Protein AF-A0AAD6G294-F1 (afdb_monomer_lite)

Foldseek 3Di:
DVVVVLVVLLVLLVLLVVCLVVADLVPADDVQQQFQEEEEEEEQSRVSVCRNVLVNQVVCVVVVNGNHQAYEYEYEYADVVSCLSNVDPSNQVSCQDPRHHYAYEHADDPPPPDDDDDPQAFPDPDDDDDDDDDDDDDDDDTTGHDYDYRDDPLLVVLVVVLVVCVVVVTAYEYEYEHDPVVLVSNVVSVVVSVVVPRPSYDYYYDYDDD

Organism: NCBI:txid63821

Radius of gyration: 17.78 Å; chains: 1; bounding box: 51×39×44 Å

Structure (mmCIF, N/CA/C/O backbone):
data_AF-A0AAD6G294-F1
#
_entry.id   AF-A0AAD6G294-F1
#
loop_
_atom_site.group_PDB
_atom_site.id
_atom_site.type_symbol
_atom_site.label_atom_id
_atom_site.label_alt_id
_atom_site.label_comp_id
_atom_site.label_asym_id
_atom_site.label_entity_id
_atom_site.label_seq_id
_atom_site.pdbx_PDB_ins_code
_atom_site.Cartn_x
_atom_site.Cartn_y
_atom_site.Cartn_z
_atom_site.occupancy
_atom_site.B_iso_or_equiv
_atom_site.auth_seq_id
_atom_site.auth_comp_id
_atom_site.auth_asym_id
_atom_site.auth_atom_id
_atom_site.pdbx_PDB_model_num
ATOM 1 N N . MET A 1 1 ? 11.277 2.290 -27.234 1.00 54.94 1 MET A N 1
ATOM 2 C CA . MET A 1 1 ? 10.219 2.178 -26.198 1.00 54.94 1 MET A CA 1
ATOM 3 C C . MET A 1 1 ? 10.668 2.626 -24.802 1.00 54.94 1 MET A C 1
ATOM 5 O O . MET A 1 1 ? 9.826 3.075 -24.043 1.00 54.94 1 MET A O 1
ATOM 9 N N . THR A 1 2 ? 11.957 2.572 -24.446 1.00 60.69 2 THR A N 1
ATOM 10 C CA . THR A 1 2 ? 12.468 2.911 -23.097 1.00 60.69 2 THR A CA 1
ATOM 11 C C . THR A 1 2 ? 12.449 4.401 -22.732 1.00 60.69 2 THR A C 1
ATOM 13 O O . THR A 1 2 ? 12.231 4.726 -21.570 1.00 60.69 2 THR A O 1
ATOM 16 N N . ALA A 1 3 ? 12.631 5.313 -23.696 1.00 67.38 3 ALA A N 1
ATOM 17 C CA . ALA A 1 3 ? 12.628 6.756 -23.423 1.00 67.38 3 ALA A CA 1
ATOM 18 C C . ALA A 1 3 ? 11.248 7.281 -22.975 1.00 67.38 3 ALA A C 1
ATOM 20 O O . ALA A 1 3 ? 11.168 8.052 -22.027 1.00 67.38 3 ALA A O 1
ATOM 21 N N . GLY A 1 4 ? 10.160 6.813 -23.600 1.00 75.00 4 GLY A N 1
ATOM 22 C CA . GLY A 1 4 ? 8.796 7.222 -23.236 1.00 75.00 4 GLY A CA 1
ATOM 23 C C . GLY A 1 4 ? 8.390 6.773 -21.830 1.00 75.00 4 GLY A C 1
ATOM 24 O O . GLY A 1 4 ? 7.821 7.558 -21.078 1.00 75.00 4 GLY A O 1
ATOM 25 N N . LEU A 1 5 ? 8.763 5.548 -21.441 1.00 76.25 5 LEU A N 1
ATOM 26 C CA . LEU A 1 5 ? 8.503 5.028 -20.095 1.00 76.25 5 LEU A CA 1
ATOM 27 C C . LEU A 1 5 ? 9.252 5.829 -19.017 1.00 76.25 5 LEU A C 1
ATOM 29 O O . LEU A 1 5 ? 8.680 6.160 -17.987 1.00 76.25 5 LEU A O 1
ATOM 33 N N . ALA A 1 6 ? 10.508 6.202 -19.281 1.00 78.94 6 ALA A N 1
ATOM 34 C CA . ALA A 1 6 ? 11.290 7.025 -18.361 1.00 78.94 6 ALA A CA 1
ATOM 35 C C . ALA A 1 6 ? 10.676 8.416 -18.145 1.00 78.94 6 ALA A C 1
ATOM 37 O O . ALA A 1 6 ? 10.626 8.899 -17.017 1.00 78.94 6 ALA A O 1
ATOM 38 N N . VAL A 1 7 ? 10.193 9.055 -19.216 1.00 82.94 7 VAL A N 1
ATOM 39 C CA . VAL A 1 7 ? 9.513 10.357 -19.130 1.00 82.94 7 VAL A CA 1
ATOM 40 C C . VAL A 1 7 ? 8.222 10.244 -18.320 1.00 82.94 7 VAL A C 1
ATOM 42 O O . VAL A 1 7 ? 7.964 11.097 -17.474 1.00 82.94 7 VAL A O 1
ATOM 45 N N . PHE A 1 8 ? 7.446 9.176 -18.523 1.00 84.50 8 PHE A N 1
ATOM 46 C CA . PHE A 1 8 ? 6.240 8.911 -17.739 1.00 84.50 8 PHE A CA 1
ATOM 47 C C . PHE A 1 8 ? 6.546 8.759 -16.241 1.00 84.50 8 PHE A C 1
ATOM 49 O O . PHE A 1 8 ? 5.938 9.441 -15.423 1.00 84.50 8 PHE A O 1
ATOM 56 N N . GLU A 1 9 ? 7.544 7.952 -15.871 1.00 84.94 9 GLU A N 1
ATOM 57 C CA . GLU A 1 9 ? 7.965 7.767 -14.471 1.00 84.94 9 GLU A CA 1
ATOM 58 C C . GLU A 1 9 ? 8.435 9.078 -13.816 1.00 84.94 9 GLU A C 1
ATOM 60 O O . GLU A 1 9 ? 8.116 9.343 -12.659 1.00 84.94 9 GLU A O 1
ATOM 65 N N . ILE A 1 10 ? 9.154 9.927 -14.557 1.00 84.88 10 ILE A N 1
ATOM 66 C CA . ILE A 1 10 ? 9.576 11.253 -14.078 1.00 84.88 10 ILE A CA 1
ATOM 67 C C . ILE A 1 10 ? 8.367 12.173 -13.871 1.00 84.88 10 ILE A C 1
ATOM 69 O O . ILE A 1 10 ? 8.326 12.922 -12.895 1.00 84.88 10 ILE A O 1
ATOM 73 N N . ASN A 1 11 ? 7.376 12.131 -14.764 1.00 86.50 11 ASN A N 1
ATOM 74 C CA . ASN A 1 11 ? 6.142 12.896 -14.591 1.00 86.50 11 ASN A CA 1
ATOM 75 C C . ASN A 1 11 ? 5.360 12.418 -13.363 1.00 86.50 11 ASN A C 1
ATOM 77 O O . ASN A 1 11 ? 4.871 13.252 -12.607 1.00 86.50 11 ASN A O 1
ATOM 81 N N . VAL A 1 12 ? 5.327 11.109 -13.103 1.00 86.56 12 VAL A N 1
ATOM 82 C CA . VAL A 1 12 ? 4.748 10.556 -11.869 1.00 86.56 12 VAL A CA 1
ATOM 83 C C . VAL A 1 12 ? 5.500 11.048 -10.634 1.00 86.56 12 VAL A C 1
ATOM 85 O O . VAL A 1 12 ? 4.862 11.473 -9.678 1.00 86.56 12 VAL A O 1
ATOM 88 N N . ALA A 1 13 ? 6.834 11.082 -10.651 1.00 87.00 13 ALA A N 1
ATOM 89 C CA . ALA A 1 13 ? 7.617 11.627 -9.539 1.00 87.00 13 ALA A CA 1
ATOM 90 C C . ALA A 1 13 ? 7.281 13.104 -9.260 1.00 87.00 13 ALA A C 1
ATOM 92 O O . ALA A 1 13 ? 7.081 13.495 -8.112 1.00 87.00 13 ALA A O 1
ATOM 93 N N . LYS A 1 14 ? 7.155 13.924 -10.314 1.00 87.25 14 LYS A N 1
ATOM 94 C CA . LYS A 1 14 ? 6.699 15.318 -10.186 1.00 87.25 14 LYS A CA 1
ATOM 95 C C . LYS A 1 14 ? 5.285 15.394 -9.618 1.00 87.25 14 LYS A C 1
ATOM 97 O O . LYS A 1 14 ? 5.030 16.226 -8.755 1.00 87.25 14 LYS A O 1
ATOM 102 N N . GLN A 1 15 ? 4.389 14.520 -10.070 1.00 85.44 15 GLN A N 1
ATOM 103 C CA . GLN A 1 15 ? 3.009 14.483 -9.598 1.00 85.44 15 GLN A CA 1
ATOM 104 C C . GLN A 1 15 ? 2.914 14.086 -8.124 1.00 85.44 15 GLN A C 1
ATOM 106 O O . GLN A 1 15 ? 2.122 14.669 -7.397 1.00 85.44 15 GLN A O 1
ATOM 111 N N . ILE A 1 16 ? 3.747 13.150 -7.665 1.00 87.38 16 ILE A N 1
ATOM 112 C CA . ILE A 1 16 ? 3.869 12.788 -6.247 1.00 87.38 16 ILE A CA 1
ATOM 113 C C . ILE A 1 16 ? 4.264 14.014 -5.428 1.00 87.38 16 ILE A C 1
ATOM 115 O O . ILE A 1 16 ? 3.592 14.335 -4.455 1.00 87.38 16 ILE A O 1
ATOM 119 N N . VAL A 1 17 ? 5.300 14.745 -5.847 1.00 87.06 17 VAL A N 1
ATOM 120 C CA . VAL A 1 17 ? 5.731 15.969 -5.150 1.00 87.06 17 VAL A CA 1
ATOM 121 C C . VAL A 1 17 ? 4.615 17.017 -5.135 1.00 87.06 17 VAL A C 1
ATOM 123 O O . VAL A 1 17 ? 4.339 17.592 -4.086 1.00 87.06 17 VAL A O 1
ATOM 126 N N . LEU A 1 18 ? 3.927 17.225 -6.261 1.00 87.06 18 LEU A N 1
ATOM 127 C CA . LEU A 1 18 ? 2.796 18.151 -6.343 1.00 87.06 18 LEU A CA 1
ATOM 128 C C . LEU A 1 18 ? 1.630 17.731 -5.445 1.00 87.06 18 LEU A C 1
ATOM 130 O O . LEU A 1 18 ? 1.051 18.588 -4.784 1.00 87.06 18 LEU A O 1
ATOM 134 N N . CYS A 1 19 ? 1.299 16.441 -5.407 1.00 86.06 19 CYS A N 1
ATOM 135 C CA . CYS A 1 19 ? 0.266 15.894 -4.535 1.00 86.06 19 CYS A CA 1
ATOM 136 C C . CYS A 1 19 ? 0.625 16.133 -3.066 1.00 86.06 19 CYS A C 1
ATOM 138 O O . CYS A 1 19 ? -0.204 16.646 -2.332 1.00 86.06 19 CYS A O 1
ATOM 140 N N . ILE A 1 20 ? 1.875 15.892 -2.660 1.00 85.88 20 ILE A N 1
ATOM 141 C CA . ILE A 1 20 ? 2.347 16.160 -1.290 1.00 85.88 20 ILE A CA 1
ATOM 142 C C . ILE A 1 20 ? 2.233 17.646 -0.939 1.00 85.88 20 ILE A C 1
ATOM 144 O O . ILE A 1 20 ? 1.791 17.993 0.152 1.00 85.88 20 ILE A O 1
ATOM 148 N N . GLN A 1 21 ? 2.636 18.529 -1.853 1.00 85.56 21 GLN A N 1
ATOM 149 C CA . GLN A 1 21 ? 2.648 19.975 -1.616 1.00 85.56 21 GLN A CA 1
ATOM 150 C C . GLN A 1 21 ? 1.251 20.601 -1.589 1.00 85.56 21 GLN A C 1
ATOM 152 O O . GLN A 1 21 ? 1.045 21.581 -0.878 1.00 85.56 21 GLN A O 1
ATOM 157 N N . ASN A 1 22 ? 0.314 20.061 -2.370 1.00 83.88 22 ASN A N 1
ATOM 158 C CA . ASN A 1 22 ? -1.023 20.628 -2.561 1.00 83.88 22 ASN A CA 1
ATOM 159 C C . ASN A 1 22 ? -2.137 19.746 -1.981 1.00 83.88 22 ASN A C 1
ATOM 161 O O . ASN A 1 22 ? -3.297 19.941 -2.331 1.00 83.88 22 ASN A O 1
ATOM 165 N N . PHE A 1 23 ? -1.794 18.772 -1.135 1.00 83.31 23 PHE A N 1
ATOM 166 C CA . PHE A 1 23 ? -2.754 17.827 -0.578 1.00 83.31 23 PHE A CA 1
ATOM 167 C C . PHE A 1 23 ? -3.888 18.540 0.164 1.00 83.31 23 PHE A C 1
ATOM 169 O O . PHE A 1 23 ? -3.646 19.401 1.016 1.00 83.31 23 PHE A O 1
ATOM 176 N N . SER A 1 24 ? -5.125 18.134 -0.125 1.00 77.38 24 SER A N 1
ATOM 177 C CA . SER A 1 24 ? -6.305 18.495 0.647 1.00 77.38 24 SER A CA 1
ATOM 178 C C . SER A 1 24 ? -7.036 17.241 1.120 1.00 77.38 24 SER A C 1
ATOM 180 O O . SER A 1 24 ? -7.197 16.274 0.379 1.00 77.38 24 SER A O 1
ATOM 182 N N . SER A 1 25 ? -7.580 17.275 2.337 1.00 65.19 25 SER A N 1
ATOM 183 C CA . SER A 1 25 ? -8.323 16.157 2.941 1.00 65.19 25 SER A CA 1
ATOM 184 C C . SER A 1 25 ? -9.600 15.734 2.196 1.00 65.19 25 SER A C 1
ATOM 186 O O . SER A 1 25 ? -10.272 14.796 2.615 1.00 65.19 25 SER A O 1
ATOM 188 N N . LYS A 1 26 ? -9.960 16.413 1.098 1.00 61.78 26 LYS A N 1
ATOM 189 C CA . LYS A 1 26 ? -11.082 16.056 0.216 1.00 61.78 26 LYS A CA 1
ATOM 190 C C . LYS A 1 26 ? -10.677 15.194 -0.987 1.00 61.78 26 LYS A C 1
ATOM 192 O O . LYS A 1 26 ? -11.559 14.801 -1.745 1.00 61.78 26 LYS A O 1
ATOM 197 N N . ASP A 1 27 ? -9.391 14.897 -1.166 1.00 63.75 27 ASP A N 1
ATOM 198 C CA . ASP A 1 27 ? -8.854 14.330 -2.411 1.00 63.75 27 ASP A CA 1
ATOM 199 C C . ASP A 1 27 ? -8.860 12.785 -2.475 1.00 63.75 27 ASP A C 1
ATOM 201 O O . ASP A 1 27 ? -8.091 12.200 -3.235 1.00 63.75 27 ASP A O 1
ATOM 205 N N . HIS A 1 28 ? -9.713 12.096 -1.708 1.00 66.69 28 HIS A N 1
ATOM 206 C CA . HIS A 1 28 ? -9.826 10.631 -1.754 1.00 66.69 28 HIS A CA 1
ATOM 207 C C . HIS A 1 28 ? -11.287 10.158 -1.727 1.00 66.69 28 HIS A C 1
ATOM 209 O O . HIS A 1 28 ? -12.131 10.750 -1.051 1.00 66.69 28 HIS A O 1
ATOM 215 N N . THR A 1 29 ? -11.601 9.091 -2.466 1.00 71.44 29 THR A N 1
ATOM 216 C CA . THR A 1 29 ? -12.985 8.608 -2.630 1.00 71.44 29 THR A CA 1
ATOM 217 C C . THR A 1 29 ? -13.360 7.560 -1.599 1.00 71.44 29 THR A C 1
ATOM 219 O O . THR A 1 29 ? -14.482 7.577 -1.092 1.00 71.44 29 THR A O 1
ATOM 222 N N . GLU A 1 30 ? -12.420 6.689 -1.234 1.00 83.38 30 GLU A N 1
ATOM 223 C CA . GLU A 1 30 ? -12.730 5.544 -0.388 1.00 83.38 30 GLU A CA 1
ATOM 224 C C . GLU A 1 30 ? -12.598 5.871 1.103 1.00 83.38 30 GLU A C 1
ATOM 226 O O . GLU A 1 30 ? -11.716 6.633 1.524 1.00 83.38 30 GLU A O 1
ATOM 231 N N . PRO A 1 31 ? -13.463 5.309 1.962 1.00 87.81 31 PRO A N 1
ATOM 232 C CA . PRO A 1 31 ? -13.518 5.681 3.365 1.00 87.81 31 PRO A CA 1
ATOM 233 C C . PRO A 1 31 ? -12.493 4.905 4.214 1.00 87.81 31 PRO A C 1
ATOM 235 O O . PRO A 1 31 ? -12.820 4.429 5.301 1.00 87.81 31 PRO A O 1
ATOM 238 N N . LEU A 1 32 ? -11.240 4.804 3.751 1.00 90.62 32 LEU A N 1
ATOM 239 C CA . LEU A 1 32 ? -10.174 4.042 4.424 1.00 90.62 32 LEU A CA 1
ATOM 240 C C . LEU A 1 32 ? -9.863 4.544 5.842 1.00 90.62 32 LEU A C 1
ATOM 242 O O . LEU A 1 32 ? -9.449 3.781 6.708 1.00 90.62 32 LEU A O 1
ATOM 246 N N . HIS A 1 33 ? -10.140 5.815 6.130 1.00 89.31 33 HIS A N 1
ATOM 247 C CA . HIS A 1 33 ? -10.015 6.394 7.471 1.00 89.31 33 HIS A CA 1
ATOM 248 C C . HIS A 1 33 ? -10.952 5.758 8.519 1.00 89.31 33 HIS A C 1
ATOM 250 O O . HIS A 1 33 ? -10.891 6.123 9.691 1.00 89.31 33 HIS A O 1
ATOM 256 N N . ARG A 1 34 ? -11.878 4.872 8.124 1.00 92.75 34 ARG A N 1
ATOM 257 C CA . ARG A 1 34 ? -12.780 4.160 9.043 1.00 92.75 34 ARG A CA 1
ATOM 258 C C . ARG A 1 34 ? -12.176 2.886 9.623 1.00 92.75 34 ARG A C 1
ATOM 260 O O . ARG A 1 34 ? -12.727 2.400 10.605 1.00 92.75 34 ARG A O 1
ATOM 267 N N . PHE A 1 35 ? -11.109 2.366 9.021 1.00 95.88 35 PHE A N 1
ATOM 268 C CA . PHE A 1 35 ? -10.477 1.120 9.442 1.00 95.88 35 PHE A CA 1
ATOM 269 C C . PHE A 1 35 ? -9.282 1.393 10.342 1.00 95.88 35 PHE A C 1
ATOM 271 O O . PHE A 1 35 ? -8.572 2.387 10.162 1.00 95.88 35 PHE A O 1
ATOM 278 N N . ASP A 1 36 ? -9.043 0.483 11.281 1.00 96.25 36 ASP A N 1
ATOM 279 C CA . ASP A 1 36 ? -7.898 0.547 12.191 1.00 96.25 36 ASP A CA 1
ATOM 280 C C . ASP A 1 36 ? -6.590 0.254 11.445 1.00 96.25 36 ASP A C 1
ATOM 282 O O . ASP A 1 36 ? -5.570 0.898 11.690 1.00 96.25 36 ASP A O 1
ATOM 286 N N . THR A 1 37 ? -6.621 -0.693 10.502 1.00 96.25 37 THR A N 1
ATOM 287 C CA . THR A 1 37 ? -5.483 -1.044 9.646 1.00 96.25 37 THR A CA 1
ATOM 288 C C . THR A 1 37 ? -5.849 -0.863 8.181 1.00 96.25 37 THR A C 1
ATOM 290 O O . THR A 1 37 ? -6.842 -1.411 7.714 1.00 96.25 37 THR A O 1
ATOM 293 N N . ASN A 1 38 ? -5.023 -0.139 7.429 1.00 96.62 38 ASN A N 1
ATOM 294 C CA . ASN A 1 38 ? -5.162 -0.035 5.979 1.00 96.62 38 ASN A CA 1
ATOM 295 C C . ASN A 1 38 ? -4.038 -0.799 5.279 1.00 96.62 38 ASN A C 1
ATOM 297 O O . ASN A 1 38 ? -2.867 -0.436 5.398 1.00 96.62 38 ASN A O 1
ATOM 301 N N . LEU A 1 39 ? -4.395 -1.836 4.522 1.00 96.81 39 LEU A N 1
ATOM 302 C CA . LEU A 1 39 ? -3.487 -2.552 3.634 1.00 96.81 39 LEU A CA 1
ATOM 303 C C . LEU A 1 39 ? -3.608 -1.958 2.228 1.00 96.81 39 LEU A C 1
ATOM 305 O O . LEU A 1 39 ? -4.546 -2.253 1.488 1.00 96.81 39 LEU A O 1
ATOM 309 N N . ILE A 1 40 ? -2.651 -1.113 1.858 1.00 96.38 40 ILE A N 1
ATOM 310 C CA . ILE A 1 40 ? -2.630 -0.440 0.561 1.00 96.38 40 ILE A CA 1
ATOM 311 C C . ILE A 1 40 ? -1.642 -1.152 -0.351 1.00 96.38 40 ILE A C 1
ATOM 313 O O . ILE A 1 40 ? -0.450 -1.227 -0.059 1.00 96.38 40 ILE A O 1
ATOM 317 N N . VAL A 1 41 ? -2.119 -1.651 -1.483 1.00 95.50 41 VAL A N 1
ATOM 318 C CA . VAL A 1 41 ? -1.320 -2.443 -2.409 1.00 95.50 41 VAL A CA 1
ATOM 319 C C . VAL A 1 41 ? -1.299 -1.782 -3.767 1.00 95.50 41 VAL A C 1
ATOM 321 O O . VAL A 1 41 ? -2.328 -1.525 -4.387 1.00 95.50 41 VAL A O 1
ATOM 324 N N . VAL A 1 42 ? -0.095 -1.534 -4.263 1.00 95.19 42 VAL A N 1
ATOM 325 C CA . VAL A 1 42 ? 0.096 -0.776 -5.489 1.00 95.19 42 VAL A CA 1
ATOM 326 C C . VAL A 1 42 ? 1.079 -1.447 -6.436 1.00 95.19 42 VAL A C 1
ATOM 328 O O . VAL A 1 42 ? 2.121 -1.971 -6.038 1.00 95.19 42 VAL A O 1
ATOM 331 N N . GLY A 1 43 ? 0.751 -1.412 -7.724 1.00 92.62 43 GLY A N 1
ATOM 332 C CA . GLY A 1 43 ? 1.582 -1.906 -8.814 1.00 92.62 43 GLY A CA 1
ATOM 333 C C . GLY A 1 43 ? 2.173 -0.768 -9.643 1.00 92.62 43 GLY A C 1
ATOM 334 O O . GLY A 1 43 ? 1.457 0.125 -10.089 1.00 92.62 43 GLY A O 1
ATOM 335 N N . GLY A 1 44 ? 3.478 -0.809 -9.915 1.00 90.62 44 GLY A N 1
ATOM 336 C CA . GLY A 1 44 ? 4.139 0.148 -10.806 1.00 90.62 44 GLY A CA 1
ATOM 337 C C . GLY A 1 44 ? 4.008 1.592 -10.315 1.00 90.62 44 GLY A C 1
ATOM 338 O O . GLY A 1 44 ? 4.493 1.920 -9.238 1.00 90.62 44 GLY A O 1
ATOM 339 N N . THR A 1 45 ? 3.383 2.467 -11.106 1.00 90.50 45 THR A N 1
ATOM 340 C CA . THR A 1 45 ? 3.155 3.881 -10.752 1.00 90.50 45 THR A CA 1
ATOM 341 C C . THR A 1 45 ? 1.949 4.089 -9.835 1.00 90.50 45 THR A C 1
ATOM 343 O O . THR A 1 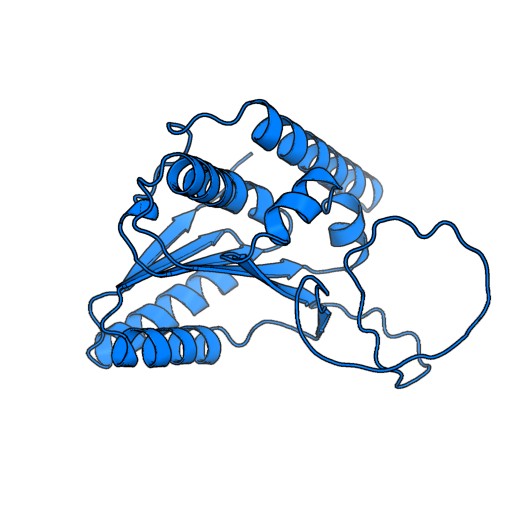45 ? 1.703 5.217 -9.419 1.00 90.50 45 THR A O 1
ATOM 346 N N . GLY A 1 46 ? 1.228 3.019 -9.475 1.00 90.31 46 GLY A N 1
ATOM 347 C CA . GLY A 1 46 ? 0.056 3.064 -8.597 1.00 90.31 46 GLY A CA 1
ATOM 348 C C . GLY A 1 46 ? 0.328 3.618 -7.197 1.00 90.31 46 GLY A C 1
ATOM 349 O O . GLY A 1 46 ? -0.610 3.947 -6.491 1.00 90.31 46 GLY A O 1
ATOM 350 N N . ILE A 1 47 ? 1.590 3.802 -6.793 1.00 91.31 47 ILE A N 1
ATOM 351 C CA . ILE A 1 47 ? 1.940 4.508 -5.549 1.00 91.31 47 ILE A CA 1
ATOM 352 C C . ILE A 1 47 ? 1.344 5.921 -5.473 1.00 91.31 47 ILE A C 1
ATOM 354 O O . ILE A 1 47 ? 1.049 6.402 -4.383 1.00 91.31 47 ILE A O 1
ATOM 358 N N . ALA A 1 48 ? 1.116 6.572 -6.619 1.00 89.94 48 ALA A N 1
ATOM 359 C CA . ALA A 1 48 ? 0.442 7.866 -6.665 1.00 89.94 48 ALA A CA 1
ATOM 360 C C . ALA A 1 48 ? -1.000 7.793 -6.124 1.00 89.94 48 ALA A C 1
ATOM 362 O O . ALA A 1 48 ? -1.449 8.749 -5.504 1.00 89.94 48 ALA A O 1
ATOM 363 N N . ALA A 1 49 ? -1.679 6.654 -6.297 1.00 88.75 49 ALA A N 1
ATOM 364 C CA . ALA A 1 49 ? -3.024 6.389 -5.784 1.00 88.75 49 ALA A CA 1
ATOM 365 C C . ALA A 1 49 ? -3.049 6.218 -4.260 1.00 88.75 49 ALA A C 1
ATOM 367 O O . ALA A 1 49 ? -3.964 6.664 -3.584 1.00 88.75 49 ALA A O 1
ATOM 368 N N . ALA A 1 50 ? -2.000 5.616 -3.695 1.00 92.12 50 ALA A N 1
ATOM 369 C CA . ALA A 1 50 ? -1.880 5.431 -2.249 1.00 92.12 50 ALA A CA 1
ATOM 370 C C . ALA A 1 50 ? -1.642 6.748 -1.496 1.00 92.12 50 ALA A C 1
ATOM 372 O O . ALA A 1 50 ? -1.960 6.863 -0.312 1.00 92.12 50 ALA A O 1
ATOM 373 N N . LEU A 1 51 ? -1.029 7.728 -2.162 1.00 92.00 51 LEU A N 1
ATOM 374 C CA . LEU A 1 51 ? -0.466 8.896 -1.501 1.00 92.00 51 LEU A CA 1
ATOM 375 C C . LEU A 1 51 ? -1.511 9.794 -0.817 1.00 92.00 51 LEU A C 1
ATOM 377 O O . LEU A 1 51 ? -1.265 10.151 0.335 1.00 92.00 51 LEU A O 1
ATOM 381 N N . PRO A 1 52 ? -2.676 10.113 -1.419 1.00 90.94 52 PRO A N 1
ATOM 382 C CA . PRO A 1 52 ? -3.726 10.865 -0.733 1.00 90.94 52 PRO A CA 1
ATOM 383 C C . PRO A 1 52 ? -4.192 10.202 0.568 1.00 90.94 52 PRO A C 1
ATOM 385 O O . PRO A 1 52 ? -4.363 10.884 1.573 1.00 90.94 52 PRO A O 1
ATOM 388 N N . TYR A 1 53 ? -4.326 8.873 0.590 1.00 92.25 53 TYR A N 1
ATOM 389 C CA . TYR A 1 53 ? -4.729 8.129 1.789 1.00 92.25 53 TYR A CA 1
ATOM 390 C C . TYR A 1 53 ? -3.668 8.181 2.889 1.00 92.25 53 TYR A C 1
ATOM 392 O O . TYR A 1 53 ? -3.986 8.377 4.062 1.00 92.25 53 TYR A O 1
ATOM 400 N N . ILE A 1 54 ? -2.396 8.049 2.508 1.00 94.19 54 ILE A N 1
ATOM 401 C CA . ILE A 1 54 ? -1.272 8.164 3.438 1.00 94.19 54 ILE A CA 1
ATOM 402 C C . ILE A 1 54 ? -1.203 9.582 4.021 1.00 94.19 54 ILE A C 1
ATOM 404 O O . ILE A 1 54 ? -1.075 9.749 5.231 1.00 94.19 54 ILE A O 1
ATOM 408 N N . LEU A 1 55 ? -1.314 10.609 3.178 1.00 93.19 55 LEU A N 1
ATOM 409 C CA . LEU A 1 55 ? -1.276 12.005 3.611 1.00 93.19 55 LEU A CA 1
ATOM 410 C C . LEU A 1 55 ? -2.472 12.364 4.503 1.00 93.19 55 LEU A C 1
ATOM 412 O O . LEU A 1 55 ? -2.276 13.032 5.517 1.00 93.19 55 LEU A O 1
ATOM 416 N N . ALA A 1 56 ? -3.672 11.8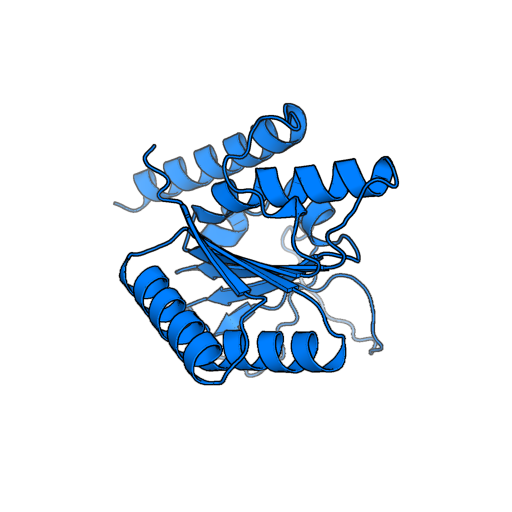64 4.188 1.00 91.62 56 ALA A N 1
ATOM 417 C CA . ALA A 1 56 ? -4.864 12.028 5.021 1.00 91.62 56 ALA A CA 1
ATOM 418 C C . ALA A 1 56 ? -4.655 11.448 6.427 1.00 91.62 56 ALA A C 1
ATOM 420 O O . ALA A 1 56 ? -4.991 12.094 7.419 1.00 91.62 56 ALA A O 1
ATOM 421 N N . HIS A 1 57 ? -4.054 10.256 6.517 1.00 92.62 57 HIS A N 1
ATOM 422 C CA . HIS A 1 57 ? -3.704 9.626 7.793 1.00 92.62 57 HIS A CA 1
ATOM 423 C C . HIS A 1 57 ? -2.721 10.479 8.598 1.00 92.62 57 HIS A C 1
ATOM 425 O O . HIS A 1 57 ? -2.962 10.737 9.775 1.00 92.62 57 HIS A O 1
ATOM 431 N N . LEU A 1 58 ? -1.657 10.982 7.965 1.00 92.50 58 LEU A N 1
ATOM 432 C CA . LEU A 1 58 ? -0.680 11.850 8.633 1.00 92.50 58 LEU A CA 1
ATOM 433 C C . LEU A 1 58 ? -1.289 13.183 9.090 1.00 92.50 58 LEU A C 1
ATOM 435 O O . LEU A 1 58 ? -0.940 13.697 10.153 1.00 92.50 58 LEU A O 1
ATOM 439 N N . GLU A 1 59 ? -2.199 13.766 8.309 1.00 91.44 59 GLU A N 1
ATOM 440 C CA . GLU A 1 59 ? -2.909 14.982 8.709 1.00 91.44 59 GLU A CA 1
ATOM 441 C C . GLU A 1 59 ? -3.843 14.721 9.902 1.00 91.44 59 GLU A C 1
ATOM 443 O O . GLU A 1 59 ? -3.874 15.521 10.840 1.00 91.44 59 GLU A O 1
ATOM 448 N N . ALA A 1 60 ? -4.566 13.597 9.897 1.00 90.00 60 ALA A N 1
ATOM 449 C CA . ALA A 1 60 ? -5.437 13.191 10.996 1.00 90.00 60 ALA A CA 1
ATOM 450 C C . ALA A 1 60 ? -4.647 12.880 12.278 1.00 90.00 60 ALA A C 1
ATOM 452 O O . ALA A 1 60 ? -5.082 13.262 13.365 1.00 90.00 60 ALA A O 1
ATOM 453 N N . ASP A 1 61 ? -3.474 12.250 12.163 1.00 90.44 61 ASP A N 1
ATOM 454 C CA . ASP A 1 61 ? -2.565 12.005 13.290 1.00 90.44 61 ASP A CA 1
ATOM 455 C C . ASP A 1 61 ? -2.097 13.325 13.919 1.00 90.44 61 ASP A C 1
ATOM 457 O O . ASP A 1 61 ? -2.240 13.533 15.122 1.00 90.44 61 ASP A O 1
ATOM 461 N N . ARG A 1 62 ? -1.678 14.296 13.095 1.00 90.50 62 ARG A N 1
ATOM 462 C CA . ARG A 1 62 ? -1.290 15.641 13.564 1.00 90.50 62 ARG A CA 1
ATOM 463 C C . ARG A 1 62 ? -2.419 16.401 14.260 1.00 90.50 62 ARG A C 1
ATOM 465 O O . ARG A 1 62 ? -2.136 17.266 15.089 1.00 90.50 62 ARG A O 1
ATOM 472 N N . LYS A 1 63 ? -3.675 16.124 13.901 1.00 90.25 63 LYS A N 1
ATOM 473 C CA . LYS A 1 63 ? -4.872 16.708 14.529 1.00 90.25 63 LYS A CA 1
ATOM 474 C C . LYS A 1 63 ? -5.380 15.899 15.726 1.00 90.25 63 LYS A C 1
ATOM 476 O O . LYS A 1 63 ? -6.320 16.341 16.377 1.00 90.25 63 LYS A O 1
ATOM 481 N N . SER A 1 64 ? -4.773 14.750 16.037 1.00 88.50 64 SER A N 1
ATOM 482 C CA . SER A 1 64 ? -5.270 13.786 17.032 1.00 88.50 64 SER A CA 1
ATOM 483 C C . SER A 1 64 ? -6.693 13.285 16.738 1.00 88.50 64 SER A C 1
ATOM 485 O O . SER A 1 64 ? -7.452 12.958 17.648 1.00 88.50 64 SER A O 1
ATOM 487 N N . GLU A 1 65 ? -7.056 13.216 15.458 1.00 88.06 65 GLU A N 1
ATOM 488 C CA . GLU A 1 65 ? -8.366 12.773 14.957 1.00 88.06 65 GLU A CA 1
ATOM 489 C C . GLU A 1 65 ? -8.277 11.414 14.242 1.00 88.06 65 GLU A C 1
ATOM 491 O O . GLU A 1 65 ? -9.257 10.945 13.655 1.00 88.06 65 GLU A O 1
ATOM 496 N N . ARG A 1 66 ? -7.100 10.772 14.266 1.00 84.50 66 ARG A N 1
ATOM 497 C CA . ARG A 1 66 ? -6.889 9.497 13.581 1.00 84.50 66 ARG A CA 1
ATOM 498 C C . ARG A 1 66 ? -7.742 8.384 14.188 1.00 84.50 66 ARG A C 1
ATOM 500 O O . ARG A 1 66 ? -7.817 8.219 15.405 1.00 84.50 66 ARG A O 1
ATOM 507 N N . LYS A 1 67 ? -8.350 7.596 13.305 1.00 86.94 67 LYS A N 1
ATOM 508 C CA . LYS A 1 67 ? -8.958 6.299 13.632 1.00 86.94 67 LYS A CA 1
ATOM 509 C C . LYS A 1 67 ? -8.091 5.153 13.133 1.00 86.94 67 LYS A C 1
ATOM 511 O O . LYS A 1 67 ? -7.886 4.188 13.853 1.00 86.94 67 LYS A O 1
ATOM 516 N N . THR A 1 68 ? -7.524 5.302 11.939 1.00 92.62 68 THR A N 1
ATOM 517 C CA . THR A 1 68 ? -6.484 4.408 11.440 1.00 92.62 68 THR A CA 1
ATOM 518 C C . THR A 1 68 ? -5.258 4.483 12.343 1.00 92.62 68 THR A C 1
ATOM 520 O O . THR A 1 68 ? -4.793 5.563 12.702 1.00 92.62 68 THR A O 1
ATOM 523 N N . LEU A 1 69 ? -4.755 3.316 12.726 1.00 92.12 69 LEU A N 1
ATOM 524 C CA . LEU A 1 69 ? -3.602 3.121 13.598 1.00 92.12 69 LEU A CA 1
ATOM 525 C C . LEU A 1 69 ? -2.359 2.732 12.797 1.00 92.12 69 LEU A C 1
ATOM 527 O O . LEU A 1 69 ? -1.251 3.116 13.161 1.00 92.12 69 LEU A O 1
ATOM 531 N N . LYS A 1 70 ? -2.545 1.969 11.715 1.00 94.12 70 LYS A N 1
ATOM 532 C CA . LYS A 1 70 ? -1.462 1.393 10.911 1.00 94.12 70 LYS A CA 1
ATOM 533 C C . LYS A 1 70 ? -1.808 1.458 9.427 1.00 94.12 70 LYS A C 1
ATOM 535 O O . LYS A 1 70 ? -2.920 1.121 9.019 1.00 94.12 70 LYS A O 1
ATOM 540 N N . ILE A 1 71 ? -0.825 1.822 8.611 1.00 95.81 71 ILE A N 1
ATOM 541 C CA . ILE A 1 71 ? -0.853 1.637 7.161 1.00 95.81 71 ILE A CA 1
ATOM 542 C C . ILE A 1 71 ? 0.247 0.647 6.787 1.00 95.81 71 ILE A C 1
ATOM 544 O O . ILE A 1 71 ? 1.421 0.870 7.075 1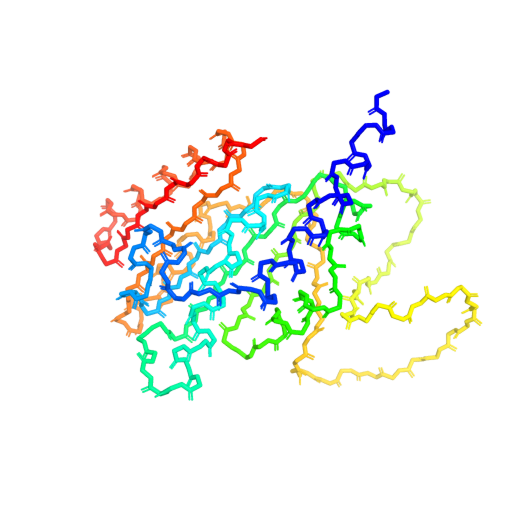.00 95.81 71 ILE A O 1
ATOM 548 N N . HIS A 1 72 ? -0.120 -0.429 6.097 1.00 95.75 72 HIS A N 1
ATOM 549 C CA . HIS A 1 72 ? 0.828 -1.316 5.438 1.00 95.75 72 HIS A CA 1
ATOM 550 C C . HIS A 1 72 ? 0.768 -1.072 3.929 1.00 95.75 72 HIS A C 1
ATOM 552 O O . HIS A 1 72 ? -0.196 -1.431 3.259 1.00 95.75 72 HIS A O 1
ATOM 558 N N . LEU A 1 73 ? 1.809 -0.446 3.390 1.00 96.19 73 LEU A N 1
ATOM 559 C CA . LEU A 1 73 ? 1.992 -0.227 1.964 1.00 96.19 73 LEU A CA 1
ATOM 560 C C . LEU A 1 73 ? 2.779 -1.388 1.343 1.00 96.19 73 LEU A C 1
ATOM 562 O O . LEU A 1 73 ? 3.954 -1.588 1.649 1.00 96.19 73 LEU A O 1
ATOM 566 N N . VAL A 1 74 ? 2.171 -2.102 0.401 1.00 95.50 74 VAL A N 1
ATOM 567 C CA . VAL A 1 74 ? 2.842 -3.108 -0.429 1.00 95.50 74 VAL A CA 1
ATOM 568 C C . VAL A 1 74 ? 3.008 -2.567 -1.840 1.00 95.50 74 VAL A C 1
ATOM 570 O O . VAL A 1 74 ? 2.042 -2.420 -2.585 1.00 95.50 74 VAL A O 1
ATOM 573 N N . TRP A 1 75 ? 4.247 -2.287 -2.237 1.00 95.19 75 TRP A N 1
ATOM 574 C CA . TRP A 1 75 ? 4.548 -1.715 -3.546 1.00 95.19 75 TRP A CA 1
ATOM 575 C C . TRP A 1 75 ? 5.265 -2.723 -4.442 1.00 95.19 75 TRP A C 1
ATOM 577 O O . TRP A 1 75 ? 6.447 -3.018 -4.272 1.00 95.19 75 TRP A O 1
ATOM 587 N N . SER A 1 76 ? 4.554 -3.255 -5.435 1.00 94.19 76 SER A N 1
ATOM 588 C CA . SER A 1 76 ? 5.123 -4.159 -6.432 1.00 94.19 76 SER A CA 1
ATOM 589 C C . SER A 1 76 ? 5.572 -3.399 -7.677 1.00 94.19 76 SER A C 1
ATOM 591 O O . SER A 1 76 ? 4.777 -2.771 -8.375 1.00 94.19 76 SER A O 1
ATOM 593 N N . ILE A 1 77 ? 6.856 -3.493 -8.004 1.00 92.44 77 ILE A N 1
ATOM 594 C CA . ILE A 1 77 ? 7.466 -2.876 -9.182 1.00 92.44 77 ILE A CA 1
ATOM 595 C C . ILE A 1 77 ? 8.074 -3.934 -10.100 1.00 92.44 77 ILE A C 1
ATOM 597 O O . ILE A 1 77 ? 8.437 -5.046 -9.699 1.00 92.44 77 ILE A O 1
ATOM 601 N N . ARG A 1 78 ? 8.221 -3.579 -11.378 1.00 88.12 78 ARG A N 1
ATOM 602 C CA . ARG A 1 78 ? 8.880 -4.464 -12.341 1.00 88.12 78 ARG A CA 1
ATOM 603 C C . ARG A 1 78 ? 10.396 -4.372 -12.283 1.00 88.12 78 ARG A C 1
ATOM 605 O O . ARG A 1 78 ? 11.040 -5.400 -12.411 1.00 88.12 78 ARG A O 1
ATOM 612 N N . GLN A 1 79 ? 10.957 -3.177 -12.115 1.00 86.69 79 GLN A N 1
ATOM 613 C CA . GLN A 1 79 ? 12.402 -2.937 -12.148 1.00 86.69 79 GLN A CA 1
ATOM 614 C C . GLN A 1 79 ? 12.795 -1.927 -11.069 1.00 86.69 79 GLN A C 1
ATOM 616 O O . GLN A 1 79 ? 12.095 -0.932 -10.887 1.00 86.69 79 GLN A O 1
ATOM 621 N N . ARG A 1 80 ? 13.956 -2.118 -10.428 1.00 87.44 80 ARG A N 1
ATOM 622 C CA . ARG A 1 80 ? 14.499 -1.174 -9.430 1.00 87.44 80 ARG A CA 1
ATOM 623 C C . ARG A 1 80 ? 14.679 0.243 -9.987 1.00 87.44 80 ARG A C 1
ATOM 625 O O . ARG A 1 80 ? 14.442 1.218 -9.286 1.00 87.44 80 ARG A O 1
ATOM 632 N N . GLN A 1 81 ? 15.025 0.373 -11.269 1.00 87.69 81 GLN A N 1
ATOM 633 C CA . GLN A 1 81 ? 15.217 1.680 -11.907 1.00 87.69 81 GLN A CA 1
ATOM 634 C C . GLN A 1 81 ? 13.970 2.578 -11.848 1.00 87.69 81 GLN A C 1
ATOM 636 O O . GLN A 1 81 ? 14.105 3.791 -11.680 1.00 87.69 81 GLN A O 1
ATOM 641 N N . MET A 1 82 ? 12.778 1.985 -11.971 1.00 87.44 82 MET A N 1
ATOM 642 C CA . MET A 1 82 ? 11.499 2.690 -11.849 1.00 87.44 82 MET A CA 1
ATOM 643 C C . MET A 1 82 ? 11.327 3.255 -10.440 1.00 87.44 82 MET A C 1
ATOM 645 O O . MET A 1 82 ? 10.983 4.424 -10.278 1.00 87.44 82 MET A O 1
ATOM 649 N N . PHE A 1 83 ? 11.628 2.444 -9.423 1.00 90.69 83 PHE A N 1
ATOM 650 C CA . PHE A 1 83 ? 11.584 2.884 -8.034 1.00 90.69 83 PHE A CA 1
ATOM 651 C C . PHE A 1 83 ? 12.484 4.090 -7.811 1.00 90.69 83 PHE A C 1
ATOM 653 O O . PHE A 1 83 ? 11.993 5.105 -7.349 1.00 90.69 83 PHE A O 1
ATOM 660 N N . TYR A 1 84 ? 13.753 4.053 -8.225 1.00 88.25 84 TYR A N 1
ATOM 661 C CA . TYR A 1 84 ? 14.661 5.187 -8.001 1.00 88.25 84 TYR A CA 1
ATOM 662 C C . TYR A 1 84 ? 14.229 6.487 -8.693 1.00 88.25 84 TYR A C 1
ATOM 664 O O . TYR A 1 84 ? 14.609 7.569 -8.251 1.00 88.25 84 TYR A O 1
ATOM 672 N N . ARG A 1 85 ? 13.437 6.402 -9.768 1.00 88.44 85 ARG A N 1
ATOM 673 C CA . ARG A 1 85 ? 12.883 7.581 -10.448 1.00 88.44 85 ARG A CA 1
ATOM 674 C C . ARG A 1 85 ? 11.688 8.171 -9.709 1.00 88.44 85 ARG A C 1
ATOM 676 O O . ARG A 1 85 ? 11.573 9.388 -9.645 1.00 88.44 85 ARG A O 1
ATOM 683 N N . ILE A 1 86 ? 10.817 7.315 -9.180 1.00 89.94 86 ILE A N 1
ATOM 684 C CA . ILE A 1 86 ? 9.555 7.706 -8.536 1.00 89.94 86 ILE A CA 1
ATOM 685 C C . ILE A 1 86 ? 9.754 8.029 -7.058 1.00 89.94 86 ILE A C 1
ATOM 687 O O . ILE A 1 86 ? 9.116 8.925 -6.517 1.00 89.94 86 ILE A O 1
ATOM 691 N N . PHE A 1 87 ? 10.641 7.296 -6.399 1.00 90.00 87 PHE A N 1
ATOM 692 C CA . PHE A 1 87 ? 10.932 7.439 -4.991 1.00 90.00 87 PHE A CA 1
ATOM 693 C C . PHE A 1 87 ? 11.629 8.779 -4.768 1.00 90.00 87 PHE A C 1
ATOM 695 O O . PHE A 1 87 ? 12.798 8.920 -5.117 1.00 90.00 87 PHE A O 1
ATOM 702 N N . THR A 1 88 ? 10.907 9.791 -4.271 1.00 88.44 88 THR A N 1
ATOM 703 C CA . THR A 1 88 ? 11.411 11.153 -4.005 1.00 88.44 88 THR A CA 1
ATOM 704 C C . THR A 1 88 ? 11.890 11.324 -2.550 1.00 88.44 88 THR A C 1
ATOM 706 O O . THR A 1 88 ? 11.731 10.407 -1.749 1.00 88.44 88 THR A O 1
ATOM 709 N N . ASN A 1 89 ? 12.566 12.432 -2.206 1.00 87.69 89 ASN A N 1
ATOM 710 C CA . ASN A 1 89 ? 12.976 12.673 -0.803 1.00 87.69 89 ASN A CA 1
ATOM 711 C C . ASN A 1 89 ? 11.737 12.891 0.075 1.00 87.69 89 ASN A C 1
ATOM 713 O O . ASN A 1 89 ? 11.657 12.409 1.198 1.00 87.69 89 ASN A O 1
ATOM 717 N N . GLU A 1 90 ? 10.758 13.586 -0.488 1.00 89.31 90 GLU A N 1
ATOM 718 C CA . GLU A 1 90 ? 9.456 13.867 0.090 1.00 89.31 90 GLU A CA 1
ATOM 719 C C . GLU A 1 90 ? 8.689 12.566 0.340 1.00 89.31 90 GLU A C 1
ATOM 721 O O . GLU A 1 90 ? 8.191 12.352 1.443 1.00 89.31 90 GLU A O 1
ATOM 726 N N . LEU A 1 91 ? 8.669 11.653 -0.642 1.00 90.31 91 LEU A N 1
ATOM 727 C CA . LEU A 1 91 ? 8.050 10.340 -0.462 1.00 90.31 91 LEU A CA 1
ATOM 728 C C . LEU A 1 91 ? 8.793 9.512 0.593 1.00 90.31 91 LEU A C 1
ATOM 730 O O . LEU A 1 91 ? 8.155 8.860 1.412 1.00 90.31 91 LEU A O 1
ATOM 734 N N . ALA A 1 92 ? 10.126 9.560 0.611 1.00 90.31 92 ALA A N 1
ATOM 735 C CA . ALA A 1 92 ? 10.922 8.860 1.613 1.00 90.31 92 ALA A CA 1
ATOM 736 C C . ALA A 1 92 ? 10.584 9.315 3.041 1.00 90.31 92 ALA A C 1
ATOM 738 O O . ALA A 1 92 ? 10.355 8.471 3.902 1.00 90.31 92 ALA A O 1
ATOM 739 N N . ALA A 1 93 ? 10.485 10.627 3.272 1.00 90.12 93 ALA A N 1
ATOM 740 C CA . ALA A 1 93 ? 10.134 11.181 4.577 1.00 90.12 93 ALA A CA 1
ATOM 741 C C . ALA A 1 93 ? 8.739 10.733 5.046 1.00 90.12 93 ALA A C 1
ATOM 743 O O . ALA A 1 93 ? 8.552 10.424 6.220 1.00 90.12 93 ALA A O 1
ATOM 744 N N . ILE A 1 94 ? 7.777 10.651 4.123 1.00 91.94 94 ILE A N 1
ATOM 745 C CA . ILE A 1 94 ? 6.428 10.151 4.408 1.00 91.94 94 ILE A CA 1
ATOM 746 C C . ILE A 1 94 ? 6.476 8.669 4.784 1.00 91.94 94 ILE A C 1
ATOM 748 O O . ILE A 1 94 ? 5.961 8.292 5.829 1.00 91.94 94 ILE A O 1
ATOM 752 N N . LEU A 1 95 ? 7.125 7.824 3.977 1.00 92.31 95 LEU A N 1
ATOM 753 C CA . LEU A 1 95 ? 7.148 6.373 4.210 1.00 92.31 95 LEU A CA 1
ATOM 754 C C . LEU A 1 95 ? 8.003 5.944 5.418 1.00 92.31 95 LEU A C 1
ATOM 756 O O . LEU A 1 95 ? 7.959 4.777 5.796 1.00 92.31 95 LEU A O 1
ATOM 760 N N . GLN A 1 96 ? 8.770 6.858 6.023 1.00 90.25 96 GLN A N 1
ATOM 761 C CA . GLN A 1 96 ? 9.488 6.638 7.288 1.00 90.25 96 GLN A CA 1
ATOM 762 C C . GLN A 1 96 ? 8.628 6.875 8.534 1.00 90.25 96 GLN A C 1
ATOM 764 O O . GLN A 1 96 ? 9.116 6.661 9.646 1.00 90.25 96 GLN A O 1
ATOM 769 N N . HIS A 1 97 ? 7.384 7.336 8.382 1.00 91.62 97 HIS A N 1
ATOM 770 C CA . HIS A 1 97 ? 6.502 7.546 9.524 1.00 91.62 97 HIS A CA 1
ATOM 771 C C . HIS A 1 97 ? 6.264 6.238 10.291 1.00 91.62 97 HIS A C 1
ATOM 773 O O . HIS A 1 97 ? 6.089 5.184 9.689 1.00 91.62 97 HIS A O 1
ATOM 779 N N . GLN A 1 98 ? 6.204 6.312 11.622 1.00 90.88 98 GLN A N 1
ATOM 780 C CA . GLN A 1 98 ? 6.109 5.136 12.500 1.00 90.88 98 GLN A CA 1
ATOM 781 C C . GLN A 1 98 ? 4.867 4.262 12.252 1.00 90.88 98 GLN A C 1
ATOM 783 O O . GLN A 1 98 ? 4.911 3.054 12.458 1.00 90.88 98 GLN A O 1
ATOM 788 N N . ASP A 1 99 ? 3.773 4.870 11.788 1.00 93.19 99 ASP A N 1
ATOM 789 C CA . ASP A 1 99 ? 2.523 4.158 11.492 1.00 93.19 99 ASP A CA 1
ATOM 790 C C . ASP A 1 99 ? 2.528 3.496 10.107 1.00 93.19 99 ASP A C 1
ATOM 792 O O . ASP A 1 99 ? 1.577 2.799 9.753 1.00 93.19 99 ASP A O 1
ATOM 796 N N . ILE A 1 100 ? 3.555 3.753 9.291 1.00 93.62 100 ILE A N 1
ATOM 797 C CA . ILE A 1 100 ? 3.623 3.312 7.901 1.00 93.62 100 ILE A CA 1
ATOM 798 C C . ILE A 1 100 ? 4.681 2.223 7.783 1.00 93.62 100 ILE A C 1
ATOM 800 O O . ILE A 1 100 ? 5.883 2.457 7.876 1.00 93.62 100 ILE A O 1
ATOM 804 N N . THR A 1 101 ? 4.226 1.007 7.511 1.00 93.25 101 THR A N 1
ATOM 805 C CA . THR A 1 101 ? 5.093 -0.111 7.134 1.00 93.25 101 THR A CA 1
ATOM 806 C C . THR A 1 101 ? 5.110 -0.223 5.617 1.00 93.25 101 THR A C 1
ATOM 808 O O . THR A 1 101 ? 4.054 -0.339 5.006 1.00 93.25 101 THR A O 1
ATOM 811 N N . THR A 1 102 ? 6.289 -0.200 4.991 1.00 93.44 102 THR A N 1
ATOM 812 C CA . THR A 1 102 ? 6.416 -0.311 3.528 1.00 93.44 102 THR A CA 1
ATOM 813 C C . THR A 1 102 ? 7.191 -1.564 3.129 1.00 93.44 102 THR A C 1
ATOM 815 O O . THR A 1 102 ? 8.354 -1.719 3.500 1.00 93.44 102 THR A O 1
ATOM 818 N N . SER A 1 103 ? 6.578 -2.404 2.297 1.00 92.56 103 SER A N 1
ATOM 819 C CA . SER A 1 103 ? 7.178 -3.607 1.710 1.00 92.56 103 SER A CA 1
ATOM 820 C C . SER A 1 103 ? 7.276 -3.455 0.192 1.00 92.56 103 SER A C 1
ATOM 822 O O . SER A 1 103 ? 6.255 -3.322 -0.484 1.00 92.56 103 SER A O 1
ATOM 824 N N . VAL A 1 104 ? 8.488 -3.488 -0.376 1.00 93.56 104 VAL A N 1
ATOM 825 C CA . VAL A 1 104 ? 8.688 -3.300 -1.826 1.00 93.56 104 VAL A CA 1
ATOM 826 C C . VAL A 1 104 ? 9.095 -4.601 -2.498 1.00 93.56 104 VAL A C 1
ATOM 828 O O . VAL A 1 104 ? 10.090 -5.215 -2.129 1.00 93.56 104 VAL A O 1
ATOM 831 N N . TYR A 1 105 ? 8.360 -5.001 -3.533 1.00 93.50 105 TYR A N 1
ATOM 832 C CA . TYR A 1 105 ? 8.588 -6.240 -4.277 1.00 93.50 105 TYR A CA 1
ATOM 833 C C . TYR A 1 105 ? 9.080 -5.944 -5.691 1.00 93.50 105 TYR A C 1
ATOM 835 O O . TYR A 1 105 ? 8.409 -5.238 -6.443 1.00 93.50 105 TYR A O 1
ATOM 843 N N . CYS A 1 106 ? 10.223 -6.506 -6.086 1.00 91.38 106 CYS A N 1
ATOM 844 C CA . CYS A 1 106 ? 10.780 -6.346 -7.429 1.00 91.38 106 CYS A CA 1
ATOM 845 C C . CYS A 1 106 ? 10.672 -7.652 -8.224 1.00 91.38 106 CYS A C 1
ATOM 847 O O . CYS A 1 106 ? 11.371 -8.630 -7.956 1.00 91.38 106 CYS A O 1
ATOM 849 N N . THR A 1 107 ? 9.814 -7.655 -9.246 1.00 85.69 107 THR A N 1
ATOM 850 C CA . THR A 1 107 ? 9.495 -8.876 -10.014 1.00 85.69 107 THR A CA 1
ATOM 851 C C . THR A 1 107 ? 10.550 -9.260 -11.050 1.00 85.69 107 THR A C 1
ATOM 853 O O . THR A 1 107 ? 10.646 -10.434 -11.405 1.00 85.69 107 THR A O 1
ATOM 856 N N . LYS A 1 108 ? 11.358 -8.308 -11.533 1.00 81.06 108 LYS A N 1
ATOM 857 C CA . LYS A 1 108 ? 12.563 -8.578 -12.324 1.00 81.06 108 LYS A CA 1
ATOM 858 C C . LYS A 1 108 ? 13.773 -8.205 -11.477 1.00 81.06 108 LYS A C 1
ATOM 860 O O . LYS A 1 108 ? 14.033 -7.024 -11.258 1.00 81.06 108 LYS A O 1
ATOM 865 N N . LEU A 1 109 ? 14.499 -9.207 -10.999 1.00 64.12 109 LEU A N 1
ATOM 866 C CA . LEU A 1 109 ? 15.866 -8.989 -10.547 1.00 64.12 109 LEU A CA 1
ATOM 867 C C . LEU A 1 109 ? 16.731 -8.880 -11.799 1.00 64.12 109 LEU A C 1
ATOM 869 O O . LEU A 1 109 ? 16.644 -9.732 -12.688 1.00 64.12 109 LEU A O 1
ATOM 873 N N . ASP A 1 110 ? 17.544 -7.836 -11.895 1.00 56.62 110 ASP A N 1
ATOM 874 C CA . ASP A 1 110 ? 18.645 -7.854 -12.846 1.00 56.62 110 ASP A CA 1
ATOM 875 C C . ASP A 1 110 ? 19.614 -8.929 -12.340 1.00 56.62 110 ASP A C 1
ATOM 877 O O . ASP A 1 110 ? 20.317 -8.733 -11.354 1.00 56.62 110 ASP A O 1
ATOM 881 N N . ILE A 1 111 ? 19.570 -10.123 -12.942 1.00 45.41 111 ILE A N 1
ATOM 882 C CA . ILE A 1 111 ? 20.513 -11.198 -12.629 1.00 45.41 111 ILE A CA 1
ATOM 883 C C . ILE A 1 111 ? 21.861 -10.775 -13.213 1.00 45.41 111 ILE A C 1
ATOM 885 O O . ILE A 1 111 ? 22.211 -11.130 -14.337 1.00 45.41 111 ILE A O 1
ATOM 889 N N . THR A 1 112 ? 22.624 -9.991 -12.464 1.00 43.50 112 THR A N 1
ATOM 890 C CA . THR A 1 112 ? 24.077 -10.007 -12.589 1.00 43.50 112 THR A CA 1
ATOM 891 C C . THR A 1 112 ? 24.560 -11.218 -11.794 1.00 43.50 112 THR A C 1
ATOM 893 O O . THR A 1 112 ? 24.311 -11.274 -10.589 1.00 43.50 112 THR A O 1
ATOM 896 N N . PRO A 1 113 ? 25.214 -12.222 -12.408 1.00 39.62 113 PRO A N 1
ATOM 897 C CA . PRO A 1 113 ? 25.812 -13.297 -11.640 1.00 39.62 113 PRO A CA 1
ATOM 898 C C . PRO A 1 113 ? 27.012 -12.728 -10.883 1.00 39.62 113 PRO A C 1
ATOM 900 O O . PRO A 1 113 ? 28.104 -12.660 -11.445 1.00 39.62 113 PRO A O 1
ATOM 903 N N . ARG A 1 114 ? 26.792 -12.284 -9.640 1.00 36.91 114 ARG A N 1
ATOM 904 C CA . ARG A 1 114 ? 27.745 -12.345 -8.524 1.00 36.91 114 ARG A CA 1
ATOM 905 C C . ARG A 1 114 ? 27.138 -11.824 -7.220 1.00 36.91 114 ARG A C 1
ATOM 907 O O . ARG A 1 114 ? 26.596 -10.731 -7.172 1.00 36.91 114 ARG A O 1
ATOM 914 N N . GLU A 1 115 ? 27.355 -12.667 -6.213 1.00 36.38 115 GLU A N 1
ATOM 915 C CA . GLU A 1 115 ? 27.423 -12.406 -4.774 1.00 36.38 115 GLU A CA 1
ATOM 916 C C . GLU A 1 115 ? 26.092 -12.304 -4.014 1.00 36.38 115 GLU A C 1
ATOM 918 O O . GLU A 1 115 ? 25.390 -11.301 -3.999 1.00 36.38 115 GLU A O 1
ATOM 923 N N . PHE A 1 116 ? 25.792 -13.415 -3.327 1.00 45.06 116 PHE A N 1
ATOM 924 C CA . PHE A 1 116 ? 25.220 -13.399 -1.986 1.00 45.06 116 PHE A CA 1
ATOM 925 C C . PHE A 1 116 ? 25.984 -12.365 -1.146 1.00 45.06 116 PHE A C 1
ATOM 927 O O . PHE A 1 116 ? 27.015 -12.686 -0.559 1.00 45.06 116 PHE A O 1
ATOM 934 N N . ASP A 1 117 ? 25.479 -11.144 -1.077 1.00 37.59 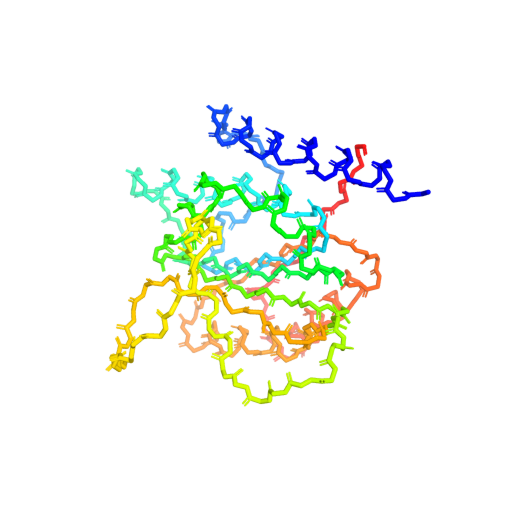117 ASP A N 1
ATOM 935 C CA . ASP A 1 117 ? 25.630 -10.344 0.125 1.00 37.59 117 ASP A CA 1
ATOM 936 C C . ASP A 1 117 ? 24.328 -9.591 0.392 1.00 37.59 117 ASP A C 1
ATOM 938 O O . ASP A 1 117 ? 23.543 -9.290 -0.511 1.00 37.59 117 ASP A O 1
ATOM 942 N N . SER A 1 118 ? 24.040 -9.412 1.671 1.00 48.94 118 SER A N 1
ATOM 943 C CA . SER A 1 118 ? 22.769 -8.902 2.169 1.00 48.94 118 SER A CA 1
ATOM 944 C C . SER A 1 118 ? 22.617 -7.418 1.831 1.00 48.94 118 SER A C 1
ATOM 946 O O . SER A 1 118 ? 23.042 -6.558 2.594 1.00 48.94 118 SER A O 1
ATOM 948 N N . ASP A 1 119 ? 21.985 -7.118 0.698 1.00 39.53 119 ASP A N 1
ATOM 949 C CA . ASP A 1 119 ? 21.616 -5.757 0.292 1.00 39.53 119 ASP A CA 1
ATOM 950 C C . ASP A 1 119 ? 20.411 -5.259 1.125 1.00 39.53 119 ASP A C 1
ATOM 952 O O . ASP A 1 119 ? 19.262 -5.228 0.671 1.00 39.53 119 ASP A O 1
ATOM 956 N N . ASP A 1 120 ? 20.660 -4.875 2.380 1.00 40.16 120 ASP A N 1
ATOM 957 C CA . ASP A 1 120 ? 19.781 -3.962 3.119 1.00 40.16 120 ASP A CA 1
ATOM 958 C C . ASP A 1 120 ? 19.957 -2.560 2.508 1.00 40.16 120 ASP A C 1
ATOM 960 O O . ASP A 1 120 ? 20.878 -1.812 2.835 1.00 40.16 120 ASP A O 1
ATOM 964 N N . CYS A 1 121 ? 19.089 -2.193 1.566 1.00 46.53 121 CYS A N 1
ATOM 965 C CA . CYS A 1 121 ? 19.063 -0.842 1.016 1.00 46.53 121 CYS A CA 1
ATOM 966 C C . CYS A 1 121 ? 18.377 0.116 2.003 1.00 46.53 121 CYS A C 1
ATOM 968 O O . CYS A 1 121 ? 17.159 0.290 2.017 1.00 46.53 121 CYS A O 1
ATOM 970 N N . VAL A 1 122 ? 19.200 0.751 2.835 1.00 48.44 122 VAL A N 1
ATOM 971 C CA . VAL A 1 122 ? 18.804 1.840 3.734 1.00 48.44 122 VAL A CA 1
ATOM 972 C C . VAL A 1 122 ? 18.145 2.963 2.924 1.00 48.44 122 VAL A C 1
ATOM 974 O O . VAL A 1 122 ? 18.619 3.318 1.843 1.00 48.44 122 VAL A O 1
ATOM 977 N N . LEU A 1 123 ? 17.061 3.550 3.442 1.00 54.16 123 LEU A N 1
ATOM 978 C CA . LEU A 1 123 ? 16.402 4.711 2.841 1.00 54.16 123 LEU A CA 1
ATOM 979 C C . LEU A 1 123 ? 17.319 5.941 2.958 1.00 54.16 123 LEU A C 1
ATOM 981 O O . LEU A 1 123 ? 17.194 6.762 3.862 1.00 54.16 123 LEU A O 1
ATOM 985 N N . SER A 1 124 ? 18.275 6.067 2.045 1.00 46.66 124 SER A N 1
ATOM 986 C CA . SER A 1 124 ? 19.052 7.285 1.862 1.00 46.66 124 SER A CA 1
ATOM 987 C C . SER A 1 124 ? 19.232 7.547 0.377 1.00 46.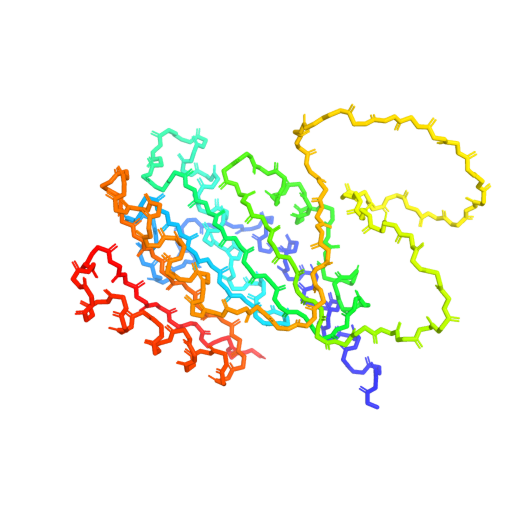66 124 SER A C 1
ATOM 989 O O . SER A 1 124 ? 19.773 6.737 -0.370 1.00 46.66 124 SER A O 1
ATOM 991 N N . LYS A 1 125 ? 18.777 8.719 -0.057 1.00 48.75 125 LYS A N 1
ATOM 992 C CA . LYS A 1 125 ? 18.963 9.230 -1.418 1.00 48.75 125 LYS A CA 1
ATOM 993 C C . LYS A 1 125 ? 20.352 9.799 -1.684 1.00 48.75 125 LYS A C 1
ATOM 995 O O . LYS A 1 125 ? 20.599 10.308 -2.775 1.00 48.75 125 LYS A O 1
ATOM 1000 N N . ASN A 1 126 ? 21.263 9.691 -0.723 1.00 41.97 126 ASN A N 1
ATOM 1001 C CA . ASN A 1 126 ? 22.606 10.232 -0.845 1.00 41.97 126 ASN A CA 1
ATOM 1002 C C . ASN A 1 126 ? 23.607 9.114 -1.147 1.00 41.97 126 ASN A C 1
ATOM 1004 O O . ASN A 1 126 ? 24.326 8.669 -0.260 1.00 41.97 126 ASN A O 1
ATOM 1008 N N . CYS A 1 127 ? 23.672 8.690 -2.409 1.00 36.53 127 CYS A N 1
ATOM 1009 C CA . CYS A 1 127 ? 24.844 8.014 -2.970 1.00 36.53 127 CYS A CA 1
ATOM 1010 C C . CYS A 1 127 ? 25.112 8.572 -4.375 1.00 36.53 127 CYS A C 1
ATOM 1012 O O . CYS A 1 127 ? 24.555 8.104 -5.367 1.00 36.53 127 CYS A O 1
ATOM 1014 N N . ALA A 1 128 ? 25.964 9.596 -4.450 1.00 31.52 128 ALA A N 1
ATOM 1015 C CA . ALA A 1 128 ? 26.861 9.747 -5.594 1.00 31.52 128 ALA A CA 1
ATOM 1016 C C . ALA A 1 128 ? 28.015 8.728 -5.430 1.00 31.52 128 ALA A C 1
ATOM 1018 O O . ALA A 1 128 ? 28.246 8.269 -4.309 1.00 31.52 128 ALA A O 1
ATOM 1019 N N . PRO A 1 129 ? 28.700 8.311 -6.509 1.00 35.56 129 PRO A N 1
ATOM 1020 C CA . PRO A 1 129 ? 29.553 7.135 -6.467 1.00 35.56 129 PRO A CA 1
ATOM 1021 C C . PRO A 1 129 ? 30.897 7.494 -5.841 1.00 35.56 129 PRO A C 1
ATOM 1023 O O . PRO A 1 129 ? 31.631 8.280 -6.421 1.00 35.56 129 PRO A O 1
ATOM 1026 N N . GLU A 1 130 ? 31.252 6.889 -4.711 1.00 27.23 130 GLU A N 1
ATOM 1027 C CA . GLU A 1 130 ? 32.656 6.638 -4.393 1.00 27.23 130 GLU A CA 1
ATOM 1028 C C . GLU A 1 130 ? 32.804 5.490 -3.389 1.00 27.23 130 GLU A C 1
ATOM 1030 O O . GLU A 1 130 ? 32.023 5.299 -2.460 1.00 27.23 130 GLU A O 1
ATOM 1035 N N . VAL A 1 131 ? 33.797 4.663 -3.683 1.00 33.34 131 VAL A N 1
ATOM 1036 C CA . VAL A 1 131 ? 34.158 3.403 -3.042 1.00 33.34 131 VAL A CA 1
ATOM 1037 C C . VAL A 1 131 ? 34.640 3.648 -1.607 1.00 33.34 131 VAL A C 1
ATOM 1039 O O . VAL A 1 131 ? 35.513 4.483 -1.413 1.00 33.34 131 VAL A O 1
ATOM 1042 N N . MET A 1 132 ? 34.161 2.869 -0.627 1.00 28.56 132 MET A N 1
ATOM 1043 C CA . MET A 1 132 ? 34.970 1.968 0.226 1.00 28.56 132 MET A CA 1
ATOM 1044 C C . MET A 1 132 ? 34.272 1.625 1.561 1.00 28.56 132 MET A C 1
ATOM 1046 O O . MET A 1 132 ? 33.742 2.471 2.269 1.00 28.56 132 MET A O 1
ATOM 1050 N N . SER A 1 133 ? 34.314 0.327 1.864 1.00 37.78 133 SER A N 1
ATOM 1051 C CA . SER A 1 133 ? 33.852 -0.405 3.052 1.00 37.78 133 SER A CA 1
ATOM 1052 C C . SER A 1 133 ? 34.239 0.200 4.409 1.00 37.78 133 SER A C 1
ATOM 1054 O O . SER A 1 133 ? 35.386 0.605 4.564 1.00 37.78 133 SER A O 1
ATOM 1056 N N . THR A 1 134 ? 33.356 0.115 5.421 1.00 24.77 134 THR A N 1
ATOM 1057 C CA . THR A 1 134 ? 33.676 -0.366 6.792 1.00 24.77 134 THR A CA 1
ATOM 1058 C C . THR A 1 134 ? 32.385 -0.748 7.553 1.00 24.77 134 THR A C 1
ATOM 1060 O O . THR A 1 134 ? 31.381 -0.048 7.488 1.00 24.77 134 THR A O 1
ATOM 1063 N N . ARG A 1 135 ? 32.421 -1.880 8.271 1.00 42.16 135 ARG A N 1
ATOM 1064 C CA . ARG A 1 135 ? 31.327 -2.527 9.034 1.00 42.16 135 ARG A CA 1
ATOM 1065 C C . ARG A 1 135 ? 31.060 -1.869 10.398 1.00 42.16 135 ARG A C 1
ATOM 1067 O O . ARG A 1 135 ? 32.040 -1.639 11.096 1.00 42.16 135 ARG A O 1
ATOM 1074 N N . VAL A 1 136 ? 29.795 -1.770 10.847 1.00 29.86 136 VAL A N 1
ATOM 1075 C CA . VAL A 1 136 ? 29.356 -1.827 12.272 1.00 29.86 136 VAL A CA 1
ATOM 1076 C C . VAL A 1 136 ? 27.899 -2.350 12.343 1.00 29.86 136 VAL A C 1
ATOM 1078 O O . VAL A 1 136 ? 27.119 -2.093 11.434 1.00 29.86 136 VAL A O 1
ATOM 1081 N N . GLY A 1 137 ? 27.575 -3.153 13.369 1.00 26.56 137 GLY A N 1
ATOM 1082 C CA . GLY A 1 137 ? 26.403 -4.041 13.460 1.00 26.56 137 GLY A CA 1
ATOM 1083 C C . GLY A 1 137 ? 25.046 -3.463 13.906 1.00 26.56 137 GLY A C 1
ATOM 1084 O O . GLY A 1 137 ? 24.902 -2.283 14.201 1.00 26.56 137 GLY A O 1
ATOM 1085 N N . SER A 1 138 ? 24.052 -4.363 13.936 1.00 35.06 138 SER A N 1
ATOM 1086 C CA . SER A 1 138 ? 22.634 -4.172 14.317 1.00 35.06 138 SER A CA 1
ATOM 1087 C C . SER A 1 138 ? 22.457 -3.800 15.808 1.00 35.06 138 SER A C 1
ATOM 1089 O O . SER A 1 138 ? 23.309 -4.201 16.605 1.00 35.06 138 SER A O 1
ATOM 1091 N N . PRO A 1 139 ? 21.382 -3.086 16.235 1.00 38.06 139 PRO A N 1
ATOM 1092 C CA . PRO A 1 139 ? 19.996 -3.592 16.233 1.00 38.06 139 PRO A CA 1
ATOM 1093 C C . PRO A 1 139 ? 18.889 -2.562 15.866 1.00 38.06 139 PRO A C 1
ATOM 1095 O O . PRO A 1 139 ? 19.119 -1.366 15.773 1.00 38.06 139 PRO A O 1
ATOM 1098 N N . ALA A 1 140 ? 17.687 -3.106 15.643 1.00 42.69 140 ALA A N 1
ATOM 1099 C CA . ALA A 1 140 ? 16.366 -2.543 15.323 1.00 42.69 140 ALA A CA 1
ATOM 1100 C C . ALA A 1 140 ? 16.048 -1.029 15.472 1.00 42.69 140 ALA A C 1
ATOM 1102 O O . ALA A 1 140 ? 16.354 -0.386 16.472 1.00 42.69 140 ALA A O 1
ATOM 1103 N N . SER A 1 141 ? 15.187 -0.599 14.532 1.00 37.56 141 SER A N 1
ATOM 1104 C CA . SER A 1 141 ? 14.264 0.555 14.484 1.00 37.56 141 SER A CA 1
ATOM 1105 C C . SER A 1 141 ? 14.630 1.725 13.548 1.00 37.56 141 SER A C 1
ATOM 1107 O O . SER A 1 141 ? 15.671 2.361 13.654 1.00 37.56 141 SER A O 1
ATOM 1109 N N . ASN A 1 142 ? 13.674 1.977 12.644 1.00 37.56 142 ASN A N 1
ATOM 1110 C CA . ASN A 1 142 ? 13.454 3.124 11.758 1.00 37.56 142 ASN A CA 1
ATOM 1111 C C . ASN A 1 142 ? 14.285 3.226 10.464 1.00 37.56 142 ASN A C 1
ATOM 1113 O O . ASN A 1 142 ? 15.243 3.984 10.356 1.00 37.56 142 ASN A O 1
ATOM 1117 N N . GLY A 1 143 ? 13.780 2.553 9.418 1.00 49.06 143 GLY A N 1
ATOM 1118 C CA . GLY A 1 143 ? 13.787 3.130 8.068 1.00 49.06 143 GLY A CA 1
ATOM 1119 C C . GLY A 1 143 ? 14.684 2.482 7.011 1.00 49.06 143 GLY A C 1
ATOM 1120 O O . GLY A 1 143 ? 15.191 3.204 6.161 1.00 49.06 143 GLY A O 1
ATOM 1121 N N . SER A 1 144 ? 14.890 1.161 7.005 1.00 58.41 144 SER A N 1
ATOM 1122 C CA . SER A 1 144 ? 15.469 0.476 5.832 1.00 58.41 144 SER A CA 1
ATOM 1123 C C . SER A 1 144 ? 14.349 -0.130 4.982 1.00 58.41 144 SER A C 1
ATOM 1125 O O . SER A 1 144 ? 13.598 -0.975 5.467 1.00 58.41 144 SER A O 1
ATOM 1127 N N . LEU A 1 145 ? 14.195 0.321 3.734 1.00 69.00 145 LEU A N 1
ATOM 1128 C CA . LEU A 1 145 ? 13.195 -0.215 2.806 1.00 69.00 145 LEU A CA 1
ATOM 1129 C C . LEU A 1 145 ? 13.809 -1.383 2.064 1.00 69.00 145 LEU A C 1
ATOM 1131 O O . LEU A 1 145 ? 14.705 -1.202 1.253 1.00 69.00 145 LEU A O 1
ATOM 1135 N N . ARG A 1 146 ? 13.326 -2.590 2.336 1.00 72.88 146 ARG A N 1
ATOM 1136 C CA . ARG A 1 146 ? 13.875 -3.809 1.746 1.00 72.88 146 ARG A CA 1
ATOM 1137 C C . ARG A 1 146 ? 13.198 -4.131 0.416 1.00 72.88 146 ARG A C 1
ATOM 1139 O O . ARG A 1 146 ? 11.972 -4.154 0.333 1.00 72.88 146 ARG A O 1
ATOM 1146 N N . PHE A 1 147 ? 13.996 -4.461 -0.601 1.00 83.56 147 PHE A N 1
ATOM 1147 C CA . PHE A 1 147 ? 13.476 -5.094 -1.815 1.00 83.56 147 PHE A CA 1
ATOM 1148 C C . PHE A 1 147 ? 13.334 -6.597 -1.612 1.00 83.56 147 PHE A C 1
ATOM 1150 O O . PHE A 1 147 ? 14.319 -7.311 -1.438 1.00 83.56 147 PHE A O 1
ATOM 1157 N N . MET A 1 148 ? 12.106 -7.081 -1.713 1.00 89.75 148 MET A N 1
ATOM 1158 C CA . MET A 1 148 ? 11.788 -8.497 -1.755 1.00 89.75 148 MET A CA 1
ATOM 1159 C C . MET A 1 148 ? 11.751 -8.969 -3.215 1.00 89.75 148 MET A C 1
ATOM 1161 O O . MET A 1 148 ? 11.171 -8.293 -4.072 1.00 89.75 148 MET A O 1
ATOM 1165 N N . PRO A 1 149 ? 12.391 -10.098 -3.549 1.00 88.94 149 PRO A N 1
ATOM 1166 C CA . PRO A 1 149 ? 12.381 -10.608 -4.909 1.00 88.94 149 PRO A CA 1
ATOM 1167 C C . PRO A 1 149 ? 11.016 -11.205 -5.270 1.00 88.94 149 PRO A C 1
ATOM 1169 O O . PRO A 1 149 ? 10.356 -11.833 -4.447 1.00 88.94 149 PRO A O 1
ATOM 1172 N N . GLY A 1 150 ? 10.613 -11.060 -6.533 1.00 89.44 150 GLY A N 1
ATOM 1173 C CA . GLY A 1 150 ? 9.408 -11.697 -7.061 1.00 89.44 150 GLY A CA 1
ATOM 1174 C C . GLY A 1 150 ? 8.126 -10.898 -6.821 1.00 89.44 150 GLY A C 1
ATOM 1175 O O . GLY A 1 150 ? 8.138 -9.667 -6.775 1.00 89.44 150 GLY A O 1
ATOM 1176 N N . ARG A 1 151 ? 6.996 -11.611 -6.778 1.00 89.75 151 ARG A N 1
ATOM 1177 C CA . ARG A 1 151 ? 5.658 -11.055 -6.519 1.00 89.75 151 ARG A CA 1
ATOM 1178 C C . ARG A 1 151 ? 5.278 -11.311 -5.057 1.00 89.75 151 ARG A C 1
ATOM 1180 O O . ARG A 1 151 ? 5.654 -12.363 -4.545 1.00 89.75 151 ARG A O 1
ATOM 1187 N N . PRO A 1 152 ? 4.528 -10.405 -4.409 1.00 91.88 152 PRO A N 1
ATOM 1188 C CA . PRO A 1 152 ? 3.984 -10.685 -3.086 1.00 91.88 152 PRO A CA 1
ATOM 1189 C C . PRO A 1 152 ? 3.067 -11.912 -3.141 1.00 91.88 152 PRO A C 1
ATOM 1191 O O . PRO A 1 152 ? 2.295 -12.067 -4.091 1.00 91.88 152 PRO A O 1
ATOM 1194 N N . ASN A 1 153 ? 3.142 -12.772 -2.125 1.00 93.62 153 ASN A N 1
ATOM 1195 C CA . ASN A 1 153 ? 2.135 -13.805 -1.916 1.00 93.62 153 ASN A CA 1
ATOM 1196 C C . ASN A 1 153 ? 0.904 -13.147 -1.282 1.00 93.62 153 ASN A C 1
ATOM 1198 O O . ASN A 1 153 ? 0.839 -12.938 -0.075 1.00 93.62 153 ASN A O 1
ATOM 1202 N N . ILE A 1 154 ? -0.038 -12.754 -2.136 1.00 93.62 154 ILE A N 1
ATOM 1203 C CA . ILE A 1 154 ? -1.202 -11.944 -1.763 1.00 93.62 154 ILE A CA 1
ATOM 1204 C C . ILE A 1 154 ? -2.091 -12.665 -0.749 1.00 93.62 154 ILE A C 1
ATOM 1206 O O . ILE A 1 154 ? -2.546 -12.054 0.214 1.00 93.62 154 ILE A O 1
ATOM 1210 N N . HIS A 1 155 ? -2.289 -13.969 -0.940 1.00 94.06 155 HIS A N 1
ATOM 1211 C CA . HIS A 1 155 ? -3.075 -14.784 -0.028 1.00 94.06 155 HIS A CA 1
ATOM 1212 C C . HIS A 1 155 ? -2.447 -14.810 1.371 1.00 94.06 155 HIS A C 1
ATOM 1214 O O . HIS A 1 155 ? -3.111 -14.485 2.350 1.00 94.06 155 HIS A O 1
ATOM 1220 N N . GLU A 1 156 ? -1.153 -15.130 1.477 1.00 94.50 156 GLU A N 1
ATOM 1221 C CA . GLU A 1 156 ? -0.454 -15.137 2.772 1.00 94.50 156 GLU A CA 1
ATOM 1222 C C . GLU A 1 156 ? -0.465 -13.764 3.448 1.00 94.50 156 GLU A C 1
ATOM 1224 O O . GLU A 1 156 ? -0.686 -13.683 4.652 1.00 94.50 156 GLU A O 1
ATOM 1229 N N . LEU A 1 157 ? -0.281 -12.689 2.679 1.00 94.56 157 LEU A N 1
ATOM 1230 C CA . LEU A 1 157 ? -0.322 -11.322 3.190 1.00 94.56 157 LEU A CA 1
ATOM 1231 C C . LEU A 1 157 ? -1.684 -10.991 3.821 1.00 94.56 157 LEU A C 1
ATOM 1233 O O . LEU A 1 157 ? -1.732 -10.519 4.954 1.00 94.56 157 LEU A O 1
ATOM 1237 N N . ILE A 1 158 ? -2.783 -11.268 3.113 1.00 95.56 158 ILE A N 1
ATOM 1238 C CA . ILE A 1 158 ? -4.143 -11.016 3.612 1.00 95.56 158 ILE A CA 1
ATOM 1239 C C . ILE A 1 158 ? -4.448 -11.885 4.831 1.00 95.56 158 ILE A C 1
ATOM 1241 O O . ILE A 1 158 ? -4.973 -11.383 5.821 1.00 95.56 158 ILE A O 1
ATOM 1245 N N . MET A 1 159 ? -4.091 -13.170 4.795 1.00 94.88 159 MET A N 1
ATOM 1246 C CA . MET A 1 159 ? -4.318 -14.077 5.923 1.00 94.88 159 MET A CA 1
ATOM 1247 C C . MET A 1 159 ? -3.490 -13.684 7.154 1.00 94.88 159 MET A C 1
ATOM 1249 O O . MET A 1 159 ? -3.973 -13.818 8.278 1.00 94.88 159 MET A O 1
ATOM 1253 N N . SER A 1 160 ? -2.275 -13.161 6.960 1.00 94.00 160 SER A N 1
ATOM 1254 C CA . SER A 1 160 ? -1.435 -12.638 8.043 1.00 94.00 160 SER A CA 1
ATOM 1255 C C . SER A 1 160 ? -2.052 -11.395 8.682 1.00 94.00 160 SER A C 1
ATOM 1257 O O . SER A 1 160 ? -2.236 -11.375 9.897 1.00 94.00 160 SER A O 1
ATOM 1259 N N . GLU A 1 161 ? -2.427 -10.389 7.882 1.00 94.12 161 GLU A N 1
ATOM 1260 C CA . GLU A 1 161 ? -3.069 -9.170 8.401 1.00 94.12 161 GLU A CA 1
ATOM 1261 C C . GLU A 1 161 ? -4.412 -9.495 9.072 1.00 94.12 161 GLU A C 1
ATOM 1263 O O . GLU A 1 161 ? -4.708 -8.974 10.144 1.00 94.12 161 GLU A O 1
ATOM 1268 N N . MET A 1 162 ? -5.195 -10.424 8.514 1.00 94.50 162 MET A N 1
ATOM 1269 C CA . MET A 1 162 ? -6.421 -10.926 9.144 1.00 94.50 162 MET A CA 1
ATOM 1270 C C . MET A 1 162 ? -6.139 -11.602 10.492 1.00 94.50 162 MET A C 1
ATOM 1272 O O . MET A 1 162 ? -6.870 -11.376 11.456 1.00 94.50 162 MET A O 1
ATOM 1276 N N . GLY A 1 163 ? -5.087 -12.418 10.587 1.00 94.12 163 GLY A N 1
ATOM 1277 C CA . GLY A 1 163 ? -4.673 -13.042 11.843 1.00 94.12 163 GLY A CA 1
ATOM 1278 C C . GLY A 1 163 ? -4.306 -12.011 12.913 1.00 94.12 163 GLY A C 1
ATOM 1279 O O . GLY A 1 163 ? -4.758 -12.123 14.053 1.00 94.12 163 GLY A O 1
ATOM 1280 N N . GLU A 1 164 ? -3.539 -10.983 12.541 1.00 93.56 164 GLU A N 1
ATOM 1281 C CA . GLU A 1 164 ? -3.201 -9.859 13.423 1.00 93.56 164 GLU A CA 1
ATOM 1282 C C . GLU A 1 164 ? -4.460 -9.109 13.877 1.00 93.56 164 GLU A C 1
ATOM 1284 O O . GLU A 1 164 ? -4.687 -8.963 15.080 1.00 93.56 164 GLU A O 1
ATOM 1289 N N . ALA A 1 165 ? -5.319 -8.720 12.934 1.00 94.00 165 ALA A N 1
ATOM 1290 C CA . ALA A 1 165 ? -6.526 -7.950 13.212 1.00 94.00 165 ALA A CA 1
ATOM 1291 C C . ALA A 1 165 ? -7.541 -8.717 14.071 1.00 94.00 165 ALA A C 1
ATOM 1293 O O . ALA A 1 165 ? -8.170 -8.134 14.953 1.00 94.00 165 ALA A O 1
ATOM 1294 N N . ARG A 1 166 ? -7.664 -10.038 13.894 1.00 94.12 166 ARG A N 1
ATOM 1295 C CA . ARG A 1 166 ? -8.486 -10.888 14.773 1.00 94.12 166 ARG A CA 1
ATOM 1296 C C . ARG A 1 166 ? -8.002 -10.853 16.215 1.00 94.12 166 ARG A C 1
ATOM 1298 O O . ARG A 1 166 ? -8.814 -10.729 17.128 1.00 94.12 166 ARG A O 1
ATOM 1305 N N . ASN A 1 167 ? -6.690 -10.944 16.419 1.00 94.12 167 ASN A N 1
ATOM 1306 C CA . ASN A 1 167 ? -6.107 -10.938 17.759 1.00 94.12 167 ASN A CA 1
ATOM 1307 C C . ASN A 1 167 ? -6.290 -9.586 18.460 1.00 94.12 167 ASN A C 1
ATOM 1309 O O . ASN A 1 167 ? -6.438 -9.550 19.681 1.00 94.12 167 ASN A O 1
ATOM 1313 N N . SER A 1 168 ? -6.308 -8.486 17.703 1.00 93.25 168 SER A N 1
ATOM 1314 C CA . SER A 1 168 ? -6.510 -7.133 18.229 1.00 93.25 168 SER A CA 1
ATOM 1315 C C . SER A 1 168 ? -7.955 -6.627 18.148 1.00 93.25 168 SER A C 1
ATOM 1317 O O . SER A 1 168 ? -8.212 -5.503 18.571 1.00 93.25 168 SER A O 1
ATOM 1319 N N . SER A 1 169 ? -8.901 -7.436 17.647 1.00 93.88 169 SER A N 1
ATOM 1320 C CA . SER A 1 169 ? -10.290 -7.019 17.367 1.00 93.88 169 SER A CA 1
ATOM 1321 C C . SER A 1 169 ? -10.366 -5.743 16.514 1.00 93.88 169 SER A C 1
ATOM 1323 O O . SER A 1 169 ? -11.137 -4.830 16.800 1.00 93.88 169 SER A O 1
ATOM 1325 N N . SER A 1 170 ? -9.515 -5.674 15.492 1.00 94.56 170 SER A N 1
ATOM 1326 C CA . SER A 1 170 ? -9.358 -4.530 14.597 1.00 94.56 170 SER A CA 1
ATOM 1327 C C . SER A 1 170 ? -9.965 -4.797 13.224 1.00 94.56 170 SER A C 1
ATOM 1329 O O . SER A 1 170 ? -10.128 -5.940 12.801 1.00 94.56 170 SER A O 1
ATOM 1331 N N . SER A 1 171 ? -10.269 -3.718 12.519 1.00 96.50 171 SER A N 1
ATOM 1332 C CA . SER A 1 171 ? -10.814 -3.726 11.164 1.00 96.50 171 SER A CA 1
ATOM 1333 C C . SER A 1 171 ? -9.739 -3.447 10.106 1.00 96.50 171 SER A C 1
ATOM 1335 O O . SER A 1 171 ? -8.763 -2.738 10.374 1.00 96.50 171 SER A O 1
ATOM 1337 N N . ILE A 1 172 ? -9.917 -4.002 8.902 1.00 97.44 172 ILE A N 1
ATOM 1338 C CA . ILE A 1 172 ? -8.974 -3.888 7.782 1.00 97.44 172 ILE A CA 1
ATOM 1339 C C . ILE A 1 172 ? -9.642 -3.246 6.560 1.00 97.44 172 ILE A C 1
ATOM 1341 O O . ILE A 1 172 ? -10.614 -3.769 6.023 1.00 97.44 172 ILE A O 1
ATOM 1345 N N . GLY A 1 173 ? -9.071 -2.153 6.060 1.00 97.00 173 GLY A N 1
ATOM 1346 C CA . GLY A 1 173 ? -9.383 -1.607 4.741 1.00 97.00 173 GLY A CA 1
ATOM 1347 C C . GLY A 1 173 ? -8.321 -2.033 3.731 1.00 97.00 173 GLY A C 1
ATOM 1348 O O . GLY A 1 173 ? -7.148 -1.704 3.899 1.00 97.00 173 GLY A O 1
ATOM 1349 N N . VAL A 1 174 ? -8.699 -2.759 2.680 1.00 97.12 174 VAL A N 1
ATOM 1350 C CA . VAL A 1 174 ? -7.782 -3.161 1.604 1.00 97.12 174 VAL A CA 1
ATOM 1351 C C . VAL A 1 174 ? -7.999 -2.257 0.398 1.00 97.12 174 VAL A C 1
ATOM 1353 O O . VAL A 1 174 ? -9.084 -2.249 -0.171 1.00 97.12 174 VAL A O 1
ATOM 1356 N N . LEU A 1 175 ? -6.965 -1.532 -0.028 1.00 95.88 175 LEU A N 1
ATOM 1357 C CA . LEU A 1 175 ? -6.981 -0.727 -1.253 1.00 95.88 175 LEU A CA 1
ATOM 1358 C C . LEU A 1 175 ? -6.012 -1.322 -2.266 1.00 95.88 175 LEU A C 1
ATOM 1360 O O . LEU A 1 175 ? -4.848 -1.536 -1.938 1.00 95.88 175 LEU A O 1
ATOM 1364 N N . THR A 1 176 ? -6.450 -1.546 -3.503 1.00 95.31 176 THR A N 1
ATOM 1365 C CA . THR A 1 176 ? -5.574 -2.023 -4.582 1.00 95.31 176 THR A CA 1
ATOM 1366 C C . THR A 1 176 ? -5.577 -1.080 -5.779 1.00 95.31 176 THR A C 1
ATOM 1368 O O . THR A 1 176 ? -6.635 -0.736 -6.288 1.00 95.31 176 THR A O 1
ATOM 1371 N N . CYS A 1 177 ? -4.392 -0.721 -6.281 1.00 93.56 177 CYS A N 1
ATOM 1372 C CA . CYS A 1 177 ? -4.223 -0.020 -7.557 1.00 93.56 177 CYS A CA 1
ATOM 1373 C C . CYS A 1 177 ? -3.068 -0.641 -8.355 1.00 93.56 177 CYS A C 1
ATOM 1375 O O . CYS A 1 177 ? -1.888 -0.422 -8.062 1.00 93.56 177 CYS A O 1
ATOM 1377 N N . GLY A 1 178 ? -3.372 -1.413 -9.397 1.00 90.25 178 GLY A N 1
ATOM 1378 C CA . GLY A 1 178 ? -2.354 -2.123 -10.168 1.00 90.25 178 GLY A CA 1
ATOM 1379 C C . GLY A 1 178 ? -2.920 -2.931 -11.338 1.00 90.25 178 GLY A C 1
ATOM 1380 O O . GLY A 1 178 ? -4.061 -2.728 -11.741 1.00 90.25 178 GLY A O 1
ATOM 1381 N N . PRO A 1 179 ? -2.124 -3.843 -11.926 1.00 89.25 179 PRO A N 1
ATOM 1382 C CA . PRO A 1 179 ? -2.586 -4.707 -13.012 1.00 89.25 179 PRO A CA 1
ATOM 1383 C C . PRO A 1 179 ? -3.792 -5.561 -12.596 1.00 89.25 179 PRO A C 1
ATOM 1385 O O . PRO A 1 179 ? -3.802 -6.070 -11.480 1.00 89.25 179 PRO A O 1
ATOM 1388 N N . ALA A 1 180 ? -4.725 -5.821 -13.520 1.00 90.50 180 ALA A N 1
ATOM 1389 C CA . ALA A 1 180 ? -5.953 -6.586 -13.252 1.00 90.50 180 ALA A CA 1
ATOM 1390 C C . ALA A 1 180 ? -5.704 -7.915 -12.517 1.00 90.50 180 ALA A C 1
ATOM 1392 O O . ALA A 1 180 ? -6.329 -8.188 -11.504 1.00 90.50 180 ALA A O 1
ATOM 1393 N N . GLN A 1 181 ? -4.691 -8.682 -12.940 1.00 90.62 181 GLN A N 1
ATOM 1394 C CA . GLN A 1 181 ? -4.339 -9.945 -12.282 1.00 90.62 181 GLN A CA 1
ATOM 1395 C C . GLN A 1 181 ? -3.987 -9.778 -10.792 1.00 90.62 181 GLN A C 1
ATOM 1397 O O . GLN A 1 181 ? -4.256 -10.670 -9.997 1.00 90.62 181 GLN A O 1
ATOM 1402 N N . MET A 1 182 ? -3.363 -8.660 -10.407 1.00 89.94 182 MET A N 1
ATOM 1403 C CA . MET A 1 182 ? -3.088 -8.364 -9.000 1.00 89.94 182 MET A CA 1
ATOM 1404 C C . MET A 1 182 ? -4.395 -8.087 -8.256 1.00 89.94 182 MET A C 1
ATOM 1406 O O . MET A 1 182 ? -4.607 -8.664 -7.197 1.00 89.94 182 MET A O 1
ATOM 1410 N N . ALA A 1 183 ? -5.270 -7.246 -8.816 1.00 92.38 183 ALA A N 1
ATOM 1411 C CA . ALA A 1 183 ? -6.569 -6.937 -8.223 1.00 92.38 183 ALA A CA 1
ATOM 1412 C C . ALA A 1 183 ? -7.427 -8.197 -8.028 1.00 92.38 183 ALA A C 1
ATOM 1414 O O . ALA A 1 183 ? -7.969 -8.401 -6.944 1.00 92.38 183 ALA A O 1
ATOM 1415 N N . ASP A 1 184 ? -7.453 -9.091 -9.020 1.00 94.56 184 ASP A N 1
ATOM 1416 C CA . ASP A 1 184 ? -8.157 -10.374 -8.943 1.00 94.56 184 ASP A CA 1
ATOM 1417 C C . ASP A 1 184 ? -7.668 -11.229 -7.768 1.00 94.56 184 ASP A C 1
ATOM 1419 O O . ASP A 1 184 ? -8.473 -11.706 -6.973 1.00 94.56 184 ASP A O 1
ATOM 1423 N N . GLN A 1 185 ? -6.349 -11.343 -7.588 1.00 94.19 185 GLN A N 1
ATOM 1424 C CA . GLN A 1 185 ? -5.767 -12.106 -6.480 1.00 94.19 185 GLN A CA 1
ATOM 1425 C C . GLN A 1 185 ? -6.122 -11.529 -5.102 1.00 94.19 185 GLN A C 1
ATOM 1427 O O . GLN A 1 185 ? -6.323 -12.291 -4.157 1.00 94.19 185 GLN A O 1
ATOM 1432 N N . TYR A 1 186 ? -6.203 -10.201 -4.966 1.00 94.69 186 TYR A N 1
ATOM 1433 C CA . TYR A 1 186 ? -6.641 -9.582 -3.710 1.00 94.69 186 TYR A CA 1
ATOM 1434 C C . TYR A 1 186 ? -8.126 -9.798 -3.458 1.00 94.69 186 TYR A C 1
ATOM 1436 O O . TYR A 1 186 ? -8.507 -10.101 -2.329 1.00 94.69 186 TYR A O 1
ATOM 1444 N N . ARG A 1 187 ? -8.954 -9.683 -4.499 1.00 95.31 187 ARG A N 1
ATOM 1445 C CA . ARG A 1 187 ? -10.393 -9.926 -4.400 1.00 95.31 187 ARG A CA 1
ATOM 1446 C C . ARG A 1 187 ? -10.678 -11.351 -3.934 1.00 95.31 187 ARG A C 1
ATOM 1448 O O . ARG A 1 187 ? -11.471 -11.537 -3.013 1.00 95.31 187 ARG A O 1
ATOM 1455 N N . ASP A 1 188 ? -9.978 -12.326 -4.509 1.00 96.81 188 ASP A N 1
ATOM 1456 C CA . ASP A 1 188 ? -10.085 -13.733 -4.122 1.00 96.81 188 ASP A CA 1
ATOM 1457 C C . ASP A 1 188 ? -9.632 -13.952 -2.669 1.00 96.81 188 ASP A C 1
ATOM 1459 O O . ASP A 1 188 ? -10.356 -14.561 -1.883 1.00 96.81 188 ASP A O 1
ATOM 1463 N N . ALA A 1 189 ? -8.485 -13.392 -2.269 1.00 96.75 189 ALA A N 1
ATOM 1464 C CA . ALA A 1 189 ? -7.962 -13.546 -0.909 1.00 96.75 189 ALA A CA 1
ATOM 1465 C C . ALA A 1 189 ? -8.855 -12.889 0.163 1.00 96.75 189 ALA A C 1
ATOM 1467 O O . ALA A 1 189 ? -9.060 -13.461 1.236 1.00 96.75 189 ALA A O 1
ATOM 1468 N N . VAL A 1 190 ? -9.420 -11.707 -0.114 1.00 96.56 190 VAL A N 1
ATOM 1469 C CA . VAL A 1 190 ? -10.384 -11.049 0.787 1.00 96.56 190 VAL A CA 1
ATOM 1470 C C . VAL A 1 190 ? -11.673 -11.861 0.877 1.00 96.56 190 VAL A C 1
ATOM 1472 O O . VAL A 1 190 ? -12.195 -12.069 1.974 1.00 96.56 190 VAL A O 1
ATOM 1475 N N . TYR A 1 191 ? -12.167 -12.373 -0.251 1.00 96.75 191 TYR A N 1
ATOM 1476 C CA . TYR A 1 191 ? -13.335 -13.248 -0.263 1.00 96.75 191 TYR A CA 1
ATOM 1477 C C . TYR A 1 191 ? -13.109 -14.513 0.580 1.00 96.75 191 TYR A C 1
ATOM 1479 O O . TYR A 1 191 ? -13.979 -14.907 1.361 1.00 96.75 191 TYR A O 1
ATOM 1487 N N . GL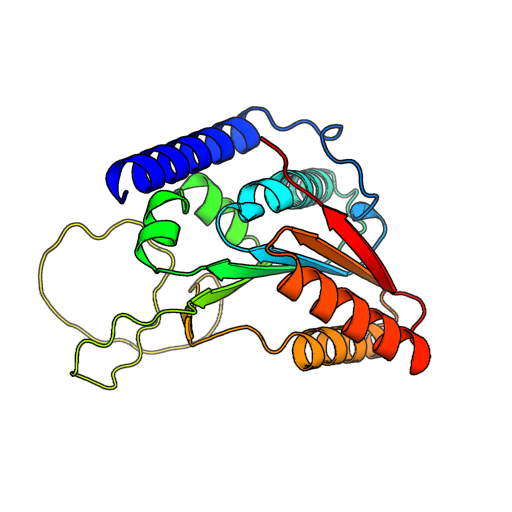U A 1 192 ? -11.931 -15.130 0.486 1.00 96.06 192 GLU A N 1
ATOM 1488 C CA . GLU A 1 192 ? -11.569 -16.263 1.338 1.00 96.06 192 GLU A CA 1
ATOM 1489 C C . GLU A 1 192 ? -11.510 -15.871 2.818 1.00 96.06 192 GLU A C 1
ATOM 1491 O O . GLU A 1 192 ? -12.044 -16.598 3.659 1.00 96.06 192 GLU A O 1
ATOM 1496 N N . ALA A 1 193 ? -10.957 -14.701 3.153 1.00 94.50 193 ALA A N 1
ATOM 1497 C CA . ALA A 1 193 ? -10.944 -14.210 4.530 1.00 94.50 193 ALA A CA 1
ATOM 1498 C C . ALA A 1 193 ? -12.366 -14.059 5.108 1.00 94.50 193 ALA A C 1
ATOM 1500 O O . ALA A 1 193 ? -12.639 -14.519 6.225 1.00 94.50 193 ALA A O 1
ATOM 1501 N N . MET A 1 194 ? -13.294 -13.514 4.313 1.00 95.62 194 MET A N 1
ATOM 1502 C CA . MET A 1 194 ? -14.715 -13.417 4.664 1.00 95.62 194 MET A CA 1
ATOM 1503 C C . MET A 1 194 ? -15.363 -14.791 4.833 1.00 95.62 194 MET A C 1
ATOM 1505 O O . MET A 1 194 ? -16.094 -15.023 5.797 1.00 95.62 194 MET A O 1
ATOM 1509 N N . LYS A 1 195 ? -15.064 -15.740 3.940 1.00 95.44 195 LYS A N 1
ATOM 1510 C CA . LYS A 1 195 ? -15.552 -17.125 4.031 1.00 95.44 195 LYS A CA 1
ATOM 1511 C C . LYS A 1 195 ? -15.064 -17.829 5.301 1.00 95.44 195 LYS A C 1
ATOM 1513 O O . LYS A 1 195 ? -15.773 -18.676 5.842 1.00 95.44 195 LYS A O 1
ATOM 1518 N N . HIS A 1 196 ? -13.886 -17.462 5.798 1.00 90.81 196 HIS A N 1
ATOM 1519 C CA . HIS A 1 196 ? -13.343 -17.936 7.068 1.00 90.81 196 HIS A CA 1
ATOM 1520 C C . HIS A 1 196 ? -13.885 -17.187 8.300 1.00 90.81 196 HIS A C 1
ATOM 1522 O O . HIS A 1 196 ? -13.430 -17.459 9.414 1.00 90.81 196 HIS A O 1
ATOM 1528 N N . GLY A 1 197 ? -14.860 -16.285 8.131 1.00 93.12 197 GLY A N 1
ATOM 1529 C CA . GLY A 1 197 ? -15.600 -15.620 9.208 1.00 93.12 197 GLY A CA 1
ATOM 1530 C C . GLY A 1 197 ? -14.984 -14.312 9.706 1.00 93.12 197 GLY A C 1
ATOM 1531 O O . GLY A 1 197 ? -15.285 -13.902 10.821 1.00 93.12 197 GLY A O 1
ATOM 1532 N N . PHE A 1 198 ? -14.073 -13.688 8.949 1.00 95.38 198 PHE A N 1
ATOM 1533 C CA . PHE A 1 198 ? -13.595 -12.333 9.244 1.00 95.38 198 PHE A CA 1
ATOM 1534 C C . PHE A 1 198 ? -14.405 -11.325 8.424 1.00 95.38 198 PHE A C 1
ATOM 1536 O O . PHE A 1 198 ? -14.264 -11.286 7.204 1.00 95.38 198 PHE A O 1
ATOM 1543 N N . HIS A 1 199 ? -15.281 -10.558 9.071 1.00 94.31 199 HIS A N 1
ATOM 1544 C CA . HIS A 1 199 ? -16.220 -9.664 8.380 1.00 94.31 199 HIS A CA 1
ATOM 1545 C C . HIS A 1 199 ? -15.842 -8.186 8.511 1.00 94.31 199 HIS A C 1
ATOM 1547 O O . HIS A 1 199 ? -16.388 -7.347 7.804 1.00 94.31 199 HIS A O 1
ATOM 1553 N N . GLU A 1 200 ? -14.877 -7.868 9.369 1.00 96.38 200 GLU A N 1
ATOM 1554 C CA . GLU A 1 200 ? -14.309 -6.540 9.582 1.00 96.38 200 GLU A CA 1
ATOM 1555 C C . GLU A 1 200 ? -13.239 -6.212 8.526 1.00 96.38 200 GLU A C 1
ATOM 1557 O O . GLU A 1 200 ? -12.199 -5.634 8.839 1.00 96.38 200 GLU A O 1
ATOM 1562 N N . ILE A 1 201 ? -13.476 -6.608 7.273 1.00 96.75 201 ILE A N 1
ATOM 1563 C CA . ILE A 1 201 ? -12.590 -6.372 6.134 1.00 96.75 201 ILE A CA 1
ATOM 1564 C C . ILE A 1 201 ? -13.387 -5.868 4.938 1.00 96.75 201 ILE A C 1
ATOM 1566 O O . ILE A 1 201 ? -14.326 -6.530 4.511 1.00 96.75 201 ILE A O 1
ATOM 1570 N N . ASP A 1 202 ? -12.965 -4.748 4.357 1.00 96.56 202 ASP A N 1
ATOM 1571 C CA . ASP A 1 202 ? -13.518 -4.242 3.099 1.00 96.56 202 ASP A CA 1
ATOM 1572 C C . ASP A 1 202 ? -12.427 -4.141 2.031 1.00 96.56 202 ASP A C 1
ATOM 1574 O O . ASP A 1 202 ? -11.256 -3.896 2.328 1.00 96.56 202 ASP A O 1
ATOM 1578 N N . TYR A 1 203 ? -12.828 -4.316 0.772 1.00 96.12 203 TYR A N 1
ATOM 1579 C CA . TYR A 1 203 ? -11.951 -4.232 -0.390 1.00 96.12 203 TYR A CA 1
ATOM 1580 C C . TYR A 1 203 ? -12.372 -3.095 -1.315 1.00 96.12 203 TYR A C 1
ATOM 1582 O O . TYR A 1 203 ? -13.538 -2.992 -1.700 1.00 96.12 203 TYR A O 1
ATOM 1590 N N . TYR A 1 204 ? -11.388 -2.302 -1.721 1.00 95.00 204 TYR A N 1
ATOM 1591 C CA . TYR A 1 204 ? -11.524 -1.169 -2.616 1.00 95.00 204 TYR A CA 1
ATOM 1592 C C . TYR A 1 204 ? -10.503 -1.284 -3.746 1.00 95.00 204 TYR A C 1
ATOM 1594 O O . TYR A 1 204 ? -9.324 -1.579 -3.526 1.00 95.00 204 TYR A O 1
ATOM 1602 N N . GLU A 1 205 ? -10.952 -1.031 -4.969 1.00 91.44 205 GLU A N 1
ATOM 1603 C CA . GLU A 1 205 ? -10.107 -1.057 -6.156 1.00 91.44 205 GLU A CA 1
ATOM 1604 C C . GLU A 1 205 ? -10.087 0.328 -6.785 1.00 91.44 205 GLU A C 1
ATOM 1606 O O . GLU A 1 205 ? -11.128 0.873 -7.150 1.00 91.44 205 GLU A O 1
ATOM 1611 N N . GLU A 1 206 ? -8.892 0.882 -6.940 1.00 84.19 206 GLU A N 1
ATOM 1612 C CA . GLU A 1 206 ? -8.692 2.108 -7.687 1.00 84.19 206 GLU A CA 1
ATOM 1613 C C . GLU A 1 206 ? -8.091 1.805 -9.053 1.00 84.19 206 GLU A C 1
ATOM 1615 O O . GLU A 1 206 ? -6.992 1.262 -9.192 1.00 84.19 206 GLU A O 1
ATOM 1620 N N . ALA A 1 207 ? -8.820 2.216 -10.085 1.00 70.88 207 ALA A N 1
ATOM 1621 C CA . ALA A 1 207 ? -8.319 2.269 -11.442 1.00 70.88 207 ALA A CA 1
ATOM 1622 C C . ALA A 1 207 ? -7.832 3.692 -11.722 1.00 70.88 207 ALA A C 1
ATOM 1624 O O . ALA A 1 207 ? -8.620 4.588 -12.025 1.00 70.88 207 ALA A O 1
ATOM 1625 N N . PHE A 1 208 ? -6.521 3.915 -11.646 1.00 58.06 208 PHE A N 1
ATOM 1626 C CA . PHE A 1 208 ? -5.953 5.165 -12.142 1.00 58.06 208 PHE A CA 1
ATOM 1627 C C . PHE A 1 208 ? -5.975 5.163 -13.677 1.00 58.06 208 PHE A C 1
ATOM 1629 O O . PHE A 1 208 ? -5.156 4.509 -14.323 1.00 58.06 208 PHE A O 1
ATOM 1636 N N . GLY A 1 209 ? -6.929 5.899 -14.251 1.00 47.41 209 GLY A N 1
ATOM 1637 C CA . GLY A 1 209 ? -6.962 6.270 -15.663 1.00 47.41 209 GLY A CA 1
ATOM 1638 C C . GLY A 1 209 ? -6.465 7.703 -15.841 1.00 47.41 209 GLY A C 1
ATOM 1639 O O . GLY A 1 209 ? -7.251 8.633 -15.696 1.00 47.41 209 GLY A O 1
ATOM 1640 N N . TRP A 1 210 ? -5.177 7.878 -16.140 1.00 47.22 210 TRP A N 1
ATOM 1641 C CA . TRP A 1 210 ? -4.594 9.158 -16.562 1.00 47.22 210 TRP A CA 1
ATOM 1642 C C . TRP A 1 210 ? -3.685 8.941 -17.766 1.00 47.22 210 TRP A C 1
ATOM 1644 O O . TRP A 1 210 ? -2.920 7.947 -17.748 1.00 47.22 210 TRP A O 1
#

pLDDT: mean 80.7, std 20.25, range [24.77, 97.44]

Sequence (210 aa):
MTAGLAVFEINVAKQIVLCIQNFSSKDHTEPLHRFDTNLIVVGGTGIAAALPYILAHLEADRKSERKTLKIHLVWSIRQRQMFYRIFTNELAAILQHQDITTSVYCTKLDITPREFDSDDCVLSKNCAPEVMSTRVGSPASNGSLRFMPGRPNIHELIMSEMGEARNSSSSIGVLTCGPAQMADQYRDAVYEAMKHGFHEIDYYEEAFGW

Secondary structure (DSSP, 8-state):
-HHHHHHHHHHHHHHHHHHHHH--TT---S-GGGSSEEEEEEEGGGHHHHHHHHHHHHHHHHTT-----EEEEEEEES-HHHHHHH--HHHHHHHTSTTEEEEEEESS----S--------BS-----S------------S-B-PEEES---HHHHHHHHHHHHHHHT--EEEEEES-HHHHHHHHHHHHHHHHTT--SEEEEE-----

InterPro domains:
  IPR013121 Ferric reductase, NAD binding domain [PF08030] (39-190)
  IPR039261 Ferredoxin-NADP reductase (FNR), nucleotide-binding domain [G3DSA:3.40.50.80] (25-208)
  IPR039261 Ferredoxin-NADP reductase (FNR), nucleotide-binding domain [SSF52343] (35-190)
  IPR051410 Ferric/Cupric Reductase Transmembrane Component [PTHR32361] (29-210)